Protein AF-A0A7C0TXK7-F1 (afdb_monomer_lite)

Secondary structure (DSSP, 8-state):
--SBPTTT-PBP------SSHHHHHHHHHHHHHHHHHHHHHTTTTTTTS-HHHHHHHHTS-----TT------HHHHHHHHHHHHSS--GGGTHHHHHHHHHHHHHS-GGGS----HHHHHHIIIIIIS---HHHHHHHHT--HHHHHHHHHHHHHHHHHHHH---TT-TT---HHHHHHHTT--

pLDDT: mean 88.24, std 14.27, range [35.56, 98.69]

Sequence (185 aa):
SPDRNPVSGEFTVLVIKPLNPKWEVLVKIASSEFRTKLLNSLHDVYRFLESDVALLLLKSSCDELPQLKISLSPIQLDRLKNYCLGPTTYEAVCDAVMILTKYYWASRCEERPKLSRKHELLLIMKVLQGRSWGEVAEELDVRKETLTSELRKITLRLLEYYYGVKTLDVGKLKIDYYLRNSQSA

Foldseek 3Di:
DLDADPVPRDDDDDDDDDPDPVVVVVVVVVLLVVLVCLQQPLQPSVLPPDLVVSVCSLVVDQAANVVQDQDDAPVLLLLLLCLLQHDDFCVSNLVVLSSLLSRLSRHGPVLHDDDDPLLNSLCSNCRRSVHDLVVSCVVSVHDSVVSRNSSSVVSVSSCCSPVVDDNPPRDDPPPVVNVVVVVPD

Radius of gyration: 18.21 Å; chains: 1; bounding box: 40×44×54 Å

Structure (mmCIF, N/CA/C/O backbone):
data_AF-A0A7C0TXK7-F1
#
_entry.id   AF-A0A7C0TXK7-F1
#
loop_
_atom_site.group_PDB
_atom_site.id
_atom_site.type_symbol
_atom_site.label_atom_id
_atom_site.label_alt_id
_atom_site.label_comp_id
_atom_site.label_asym_id
_atom_site.label_entity_id
_atom_site.label_seq_id
_atom_site.pdbx_PDB_ins_code
_atom_site.Cartn_x
_atom_site.Cartn_y
_atom_site.Cartn_z
_atom_site.occupancy
_atom_site.B_iso_or_equiv
_atom_site.auth_seq_id
_a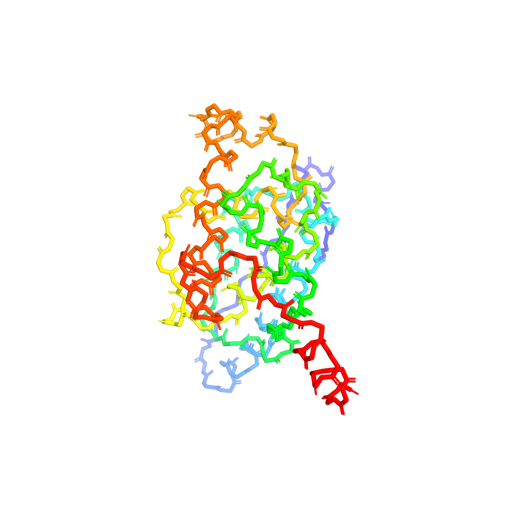tom_site.auth_comp_id
_atom_site.auth_asym_id
_atom_site.auth_atom_id
_atom_site.pdbx_PDB_model_num
ATOM 1 N N . SER A 1 1 ? 19.673 -5.134 -10.392 1.00 54.88 1 SER A N 1
ATOM 2 C CA . SER A 1 1 ? 20.140 -3.818 -9.932 1.00 54.88 1 SER A CA 1
ATOM 3 C C . SER A 1 1 ? 18.925 -2.935 -9.705 1.00 54.88 1 SER A C 1
ATOM 5 O O . SER A 1 1 ? 17.986 -3.097 -10.476 1.00 54.88 1 SER A O 1
ATOM 7 N N . PRO A 1 2 ? 18.870 -2.083 -8.666 1.00 73.31 2 PRO A N 1
ATOM 8 C CA . PRO A 1 2 ? 17.846 -1.039 -8.567 1.00 73.31 2 PRO A CA 1
ATOM 9 C C . PRO A 1 2 ? 18.022 0.074 -9.610 1.00 73.31 2 PRO A C 1
ATOM 11 O O . PRO A 1 2 ? 17.135 0.911 -9.757 1.00 73.31 2 PRO A O 1
ATOM 14 N N . ASP A 1 3 ? 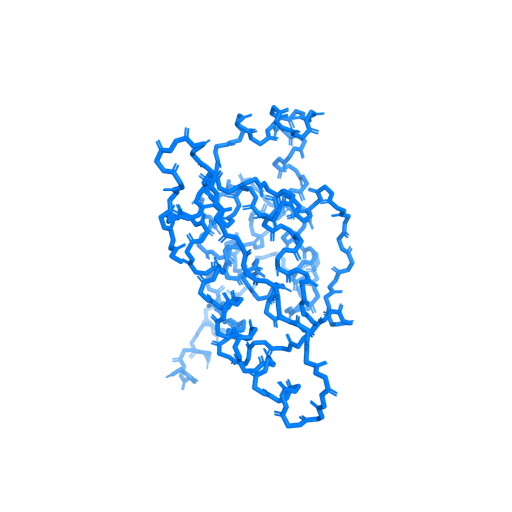19.161 0.093 -10.305 1.00 79.25 3 ASP A N 1
ATOM 15 C CA . ASP A 1 3 ? 19.463 1.100 -11.311 1.00 79.25 3 ASP A CA 1
ATOM 16 C C . ASP A 1 3 ? 18.509 1.003 -12.491 1.00 79.25 3 ASP A C 1
ATOM 18 O O . ASP A 1 3 ? 18.180 -0.081 -12.987 1.00 79.25 3 ASP A O 1
ATOM 22 N N . ARG A 1 4 ? 18.112 2.177 -12.962 1.00 80.81 4 ARG A N 1
ATOM 23 C CA . ARG A 1 4 ? 17.412 2.303 -14.228 1.00 80.81 4 ARG A CA 1
ATOM 24 C C . ARG A 1 4 ? 18.391 2.098 -15.362 1.00 80.81 4 ARG A C 1
ATOM 26 O O . ARG A 1 4 ? 19.548 2.511 -15.282 1.00 80.81 4 ARG A O 1
ATOM 33 N N . ASN A 1 5 ? 17.901 1.505 -16.438 1.00 81.44 5 ASN A N 1
ATOM 34 C CA . ASN A 1 5 ? 18.634 1.485 -17.687 1.00 81.44 5 ASN A CA 1
ATOM 35 C C . ASN A 1 5 ? 18.954 2.944 -18.095 1.00 81.44 5 ASN A C 1
ATOM 37 O O . ASN A 1 5 ? 18.027 3.748 -18.181 1.00 81.44 5 ASN A O 1
ATOM 41 N N . PRO A 1 6 ? 20.224 3.317 -18.338 1.00 78.88 6 PRO A N 1
ATOM 42 C CA . PRO A 1 6 ? 20.598 4.702 -18.642 1.00 78.88 6 PRO A CA 1
ATOM 43 C C . PRO A 1 6 ? 20.058 5.197 -19.992 1.00 78.88 6 PRO A C 1
ATOM 45 O O . PRO A 1 6 ? 20.037 6.400 -20.227 1.00 78.88 6 PRO A O 1
ATOM 48 N N . VAL A 1 7 ? 19.634 4.284 -20.872 1.00 80.62 7 VAL A N 1
ATOM 49 C CA . VAL A 1 7 ? 19.073 4.602 -22.190 1.00 80.62 7 VAL A CA 1
ATOM 50 C C . VAL A 1 7 ? 17.550 4.702 -22.125 1.00 80.62 7 VAL A C 1
ATOM 52 O O . VAL A 1 7 ? 16.998 5.709 -22.553 1.00 80.62 7 VAL A O 1
ATOM 55 N N . SER A 1 8 ? 16.865 3.681 -21.590 1.00 79.69 8 SER A N 1
ATOM 56 C CA . SER A 1 8 ? 15.391 3.664 -21.560 1.00 79.69 8 SER A CA 1
ATOM 57 C C . SER A 1 8 ? 14.780 4.301 -20.310 1.00 79.69 8 SER A C 1
ATOM 59 O O . SER A 1 8 ? 13.610 4.661 -20.315 1.00 79.69 8 SER A O 1
ATOM 61 N N . GLY A 1 9 ? 15.539 4.434 -19.220 1.00 79.69 9 GLY A N 1
ATOM 62 C CA . GLY A 1 9 ? 15.016 4.858 -17.919 1.00 79.69 9 GLY A CA 1
ATOM 63 C C . GLY A 1 9 ? 14.187 3.787 -17.197 1.00 79.69 9 GLY A C 1
ATOM 64 O O . GLY A 1 9 ? 13.653 4.059 -16.122 1.00 79.69 9 GLY A O 1
ATOM 65 N N . GLU A 1 10 ? 14.087 2.575 -17.748 1.00 84.88 10 GLU A N 1
ATOM 66 C CA . GLU A 1 10 ? 13.246 1.500 -17.215 1.00 84.88 10 GLU A CA 1
ATOM 67 C C . GLU A 1 10 ? 13.959 0.657 -16.154 1.00 84.88 10 GLU A C 1
ATOM 69 O O . GLU A 1 10 ? 15.190 0.549 -16.114 1.00 84.88 10 GLU A O 1
ATOM 74 N N . PHE A 1 11 ? 13.163 -0.005 -15.315 1.00 84.62 11 PHE A N 1
ATOM 75 C CA . PHE A 1 11 ? 13.653 -1.015 -14.385 1.00 84.62 11 PHE A CA 1
ATOM 76 C C . PHE A 1 11 ? 13.778 -2.372 -15.080 1.00 84.62 11 PHE A C 1
ATOM 78 O O . PHE A 1 11 ? 12.857 -2.836 -15.746 1.00 84.62 11 PHE A O 1
ATOM 85 N N . THR A 1 12 ? 14.902 -3.056 -14.867 1.00 85.94 12 THR A N 1
ATOM 86 C CA . THR A 1 12 ? 15.073 -4.441 -15.325 1.00 85.94 12 THR A CA 1
ATOM 87 C C . THR A 1 12 ? 14.537 -5.417 -14.280 1.00 85.94 12 THR A C 1
ATOM 89 O O . THR A 1 12 ? 14.943 -5.369 -13.117 1.00 85.94 12 THR A O 1
ATOM 92 N N . VAL A 1 13 ? 13.672 -6.343 -14.699 1.00 86.62 13 VAL A N 1
ATOM 93 C CA . VAL A 1 13 ? 13.112 -7.398 -13.841 1.00 86.62 13 VAL A CA 1
ATOM 94 C C . VAL A 1 13 ? 13.609 -8.766 -14.307 1.00 86.62 13 VAL A C 1
ATOM 96 O O . VAL A 1 13 ? 13.556 -9.083 -15.492 1.00 86.62 13 VAL A O 1
ATOM 99 N N . LEU A 1 14 ? 14.071 -9.591 -13.366 1.00 87.69 14 LEU A N 1
ATOM 100 C CA . LEU A 1 14 ? 14.408 -10.996 -13.606 1.00 87.69 14 LEU A CA 1
ATOM 101 C C . LEU A 1 14 ? 13.300 -11.884 -13.038 1.00 87.69 14 LEU A C 1
ATOM 103 O O . LEU A 1 14 ? 12.971 -11.783 -11.857 1.00 87.69 14 LEU A O 1
ATOM 107 N N . VAL A 1 15 ? 12.751 -12.768 -13.871 1.00 91.38 15 VAL A N 1
ATOM 108 C CA . VAL A 1 15 ? 11.707 -13.725 -13.482 1.00 91.38 15 VAL A CA 1
ATOM 109 C C . VAL A 1 15 ? 12.288 -15.131 -13.517 1.00 91.38 15 VAL A C 1
ATOM 111 O O . VAL A 1 15 ? 12.853 -15.551 -14.524 1.00 91.38 15 VAL A O 1
ATOM 114 N N . ILE A 1 16 ? 12.151 -15.863 -12.412 1.00 92.25 16 ILE A N 1
ATOM 115 C CA . ILE A 1 16 ? 12.716 -17.206 -12.258 1.00 92.25 16 ILE A CA 1
ATOM 116 C C . ILE A 1 16 ? 11.572 -18.209 -12.136 1.00 92.25 16 ILE A C 1
ATOM 118 O O . ILE A 1 16 ? 10.752 -18.115 -11.225 1.00 92.25 16 ILE A O 1
ATOM 122 N N . LYS A 1 17 ? 11.546 -19.198 -13.035 1.00 93.31 17 LYS A N 1
ATOM 123 C CA . LYS A 1 17 ? 10.641 -20.347 -12.956 1.00 93.31 17 LYS A CA 1
ATOM 124 C C . LYS A 1 17 ? 11.424 -21.568 -12.456 1.00 93.31 17 LYS A C 1
ATOM 126 O O . LYS A 1 17 ? 12.269 -22.070 -13.199 1.00 93.31 17 LYS A O 1
ATOM 131 N N . PRO A 1 18 ? 11.182 -22.053 -11.227 1.00 94.25 18 PRO A N 1
ATOM 132 C CA . PRO A 1 18 ? 11.832 -23.266 -10.749 1.00 94.25 18 PRO A CA 1
ATOM 133 C C . PRO A 1 18 ? 11.342 -24.480 -11.554 1.00 94.25 18 PRO A C 1
ATOM 135 O O . PRO A 1 18 ? 10.164 -24.575 -11.891 1.00 94.25 18 PRO A O 1
ATOM 138 N N . LEU A 1 19 ? 12.257 -25.399 -11.882 1.00 95.12 19 LEU A N 1
ATOM 139 C CA . LEU A 1 19 ? 11.957 -26.607 -12.671 1.00 95.12 19 LEU A CA 1
ATOM 140 C C . LEU A 1 19 ? 11.922 -27.890 -11.827 1.00 95.12 19 LEU A C 1
ATOM 142 O O . LEU A 1 19 ? 11.656 -28.964 -12.358 1.00 95.12 19 LEU A O 1
ATOM 146 N N . ASN A 1 20 ? 12.233 -27.802 -10.529 1.00 95.38 20 ASN A N 1
ATOM 147 C CA . ASN A 1 20 ? 12.145 -28.918 -9.590 1.00 95.38 20 ASN A CA 1
ATOM 148 C C . ASN A 1 20 ? 11.974 -28.422 -8.135 1.00 95.38 20 ASN A C 1
ATOM 150 O O . ASN A 1 20 ? 12.266 -27.251 -7.859 1.00 95.38 20 ASN A O 1
ATOM 154 N N . PRO A 1 21 ? 11.585 -29.306 -7.190 1.00 95.69 21 PRO A N 1
ATOM 155 C CA . PRO A 1 21 ? 11.270 -28.917 -5.811 1.00 95.69 21 PRO A CA 1
ATOM 156 C C . PRO A 1 21 ? 12.422 -28.246 -5.052 1.00 95.69 21 PRO A C 1
ATOM 158 O O . PRO A 1 21 ? 12.201 -27.353 -4.238 1.00 95.69 21 PRO A O 1
ATOM 161 N N . LYS A 1 22 ? 13.676 -28.624 -5.335 1.00 94.69 22 LYS A N 1
ATOM 162 C CA . LYS A 1 22 ? 14.850 -27.998 -4.705 1.00 94.69 22 LYS A CA 1
ATOM 163 C C . LYS A 1 22 ? 14.943 -26.514 -5.072 1.00 94.69 22 LYS A C 1
ATOM 165 O O . LYS A 1 22 ? 15.202 -25.680 -4.207 1.00 94.69 22 LYS A O 1
ATOM 170 N N . TRP A 1 23 ? 14.727 -26.180 -6.345 1.00 95.50 23 TRP A N 1
ATOM 171 C CA . TRP A 1 23 ? 14.733 -24.792 -6.807 1.00 95.50 23 TRP A CA 1
ATOM 172 C C . TRP A 1 23 ? 13.497 -24.017 -6.357 1.00 95.50 23 TRP A C 1
ATOM 174 O O . TRP A 1 23 ? 13.611 -22.819 -6.121 1.00 95.50 23 TRP A O 1
ATOM 184 N N . GLU A 1 24 ? 12.344 -24.669 -6.184 1.00 94.81 24 GLU A N 1
ATOM 185 C CA . GLU A 1 24 ? 11.141 -24.013 -5.649 1.00 94.81 24 GLU A CA 1
ATOM 186 C C . GLU A 1 24 ? 11.390 -23.412 -4.266 1.00 94.81 24 GLU A C 1
ATOM 188 O O . GLU A 1 24 ? 11.034 -22.259 -4.027 1.00 94.81 24 GLU A O 1
ATOM 193 N N . VAL A 1 25 ? 12.064 -24.150 -3.377 1.00 94.31 25 VAL A N 1
ATOM 194 C CA . VAL A 1 25 ? 12.423 -23.653 -2.040 1.00 94.31 25 VAL A CA 1
ATOM 195 C C . VAL A 1 25 ? 13.308 -22.406 -2.136 1.00 94.31 25 VAL A C 1
ATOM 197 O O . VAL A 1 25 ? 13.037 -21.405 -1.474 1.00 94.31 25 VAL A O 1
ATOM 200 N N . LEU A 1 26 ? 14.329 -22.426 -2.998 1.00 94.50 26 LEU A N 1
ATOM 201 C CA . LEU A 1 26 ? 15.230 -21.283 -3.182 1.00 94.50 26 LEU A CA 1
ATOM 202 C C . LEU A 1 26 ? 14.514 -20.067 -3.781 1.00 94.50 26 LEU A C 1
ATOM 204 O O . LEU A 1 26 ? 14.724 -18.944 -3.322 1.00 94.50 26 LEU A O 1
ATOM 208 N N . VAL A 1 27 ? 13.640 -20.281 -4.768 1.00 94.25 27 VAL A N 1
ATOM 209 C CA . VAL A 1 27 ? 12.840 -19.209 -5.377 1.00 94.25 27 VAL A CA 1
ATOM 210 C C . VAL A 1 27 ? 11.885 -18.591 -4.355 1.00 94.25 27 VAL A C 1
ATOM 212 O O . VAL A 1 27 ? 11.746 -17.370 -4.339 1.00 94.25 27 VAL A O 1
ATOM 215 N N . LYS A 1 28 ? 11.283 -19.382 -3.457 1.00 92.31 28 LYS A N 1
ATOM 216 C CA . LYS A 1 28 ? 10.428 -18.859 -2.376 1.00 92.31 28 LYS A CA 1
ATOM 217 C C . LYS A 1 28 ? 11.197 -17.971 -1.400 1.00 92.31 28 LYS A C 1
ATOM 219 O O . LYS A 1 28 ? 10.730 -16.878 -1.085 1.00 92.31 28 LYS A O 1
ATOM 224 N N . ILE A 1 29 ? 12.390 -18.392 -0.975 1.00 92.94 29 ILE A N 1
ATOM 225 C CA . ILE A 1 29 ? 13.255 -17.582 -0.100 1.00 92.94 29 ILE A CA 1
ATOM 226 C C . ILE A 1 29 ? 13.616 -16.261 -0.794 1.00 92.94 29 ILE A C 1
ATOM 228 O O . ILE A 1 29 ? 13.408 -15.188 -0.229 1.00 92.94 29 ILE A O 1
ATOM 232 N N . ALA A 1 30 ? 14.078 -16.326 -2.047 1.00 93.06 30 ALA A N 1
ATOM 233 C CA . ALA A 1 30 ? 14.424 -15.137 -2.823 1.00 93.06 30 ALA A CA 1
ATOM 234 C C . ALA A 1 30 ? 13.218 -14.208 -3.053 1.00 93.06 30 ALA A C 1
ATOM 236 O O . ALA A 1 30 ? 13.359 -12.988 -2.983 1.00 93.06 30 ALA A O 1
ATOM 237 N N . SER A 1 31 ? 12.028 -14.768 -3.295 1.00 92.62 31 SER A N 1
ATOM 238 C CA . SER A 1 31 ? 10.783 -14.012 -3.463 1.00 92.62 31 SER A CA 1
ATOM 239 C C . SER A 1 31 ? 10.377 -13.284 -2.179 1.00 92.62 31 SER A C 1
ATOM 241 O O . SER A 1 31 ? 9.999 -12.114 -2.245 1.00 92.62 31 SER A O 1
ATOM 243 N N . SER A 1 32 ? 10.508 -13.931 -1.015 1.00 93.44 32 SER A N 1
ATOM 244 C CA . SER A 1 32 ? 10.236 -13.313 0.290 1.00 93.44 32 SER A CA 1
ATOM 245 C C . SER A 1 32 ? 11.165 -12.123 0.557 1.00 93.44 32 SER A C 1
ATOM 247 O O . SER A 1 32 ? 10.694 -11.016 0.825 1.00 93.44 32 SER A O 1
ATOM 249 N N . GLU A 1 33 ? 12.476 -12.305 0.368 1.00 93.81 33 GLU A N 1
ATOM 250 C CA . GLU A 1 33 ? 13.463 -11.225 0.515 1.00 93.81 33 GLU A CA 1
ATOM 251 C C . GLU A 1 33 ? 13.218 -10.079 -0.475 1.00 93.81 33 GLU A C 1
ATOM 253 O O . GLU A 1 33 ? 13.240 -8.900 -0.108 1.00 93.81 33 GLU A O 1
ATOM 258 N N . PHE A 1 34 ? 12.912 -10.409 -1.733 1.00 93.75 34 PHE A N 1
ATOM 259 C CA . PHE A 1 34 ? 12.583 -9.417 -2.750 1.00 93.75 34 PHE A CA 1
ATOM 260 C C . PHE A 1 34 ? 11.332 -8.609 -2.389 1.00 93.75 34 PHE A C 1
ATOM 262 O O . PHE A 1 34 ? 11.375 -7.380 -2.450 1.00 93.75 34 PHE A O 1
ATOM 269 N N . ARG A 1 35 ? 10.233 -9.263 -1.989 1.00 95.06 35 ARG A N 1
ATOM 270 C CA . ARG A 1 35 ? 8.983 -8.582 -1.613 1.00 95.06 35 ARG A CA 1
ATOM 271 C C . ARG A 1 35 ? 9.180 -7.688 -0.394 1.00 95.06 35 ARG A C 1
ATOM 273 O O . ARG A 1 35 ? 8.717 -6.548 -0.408 1.00 95.06 35 ARG A O 1
ATOM 280 N N . THR A 1 36 ? 9.917 -8.150 0.615 1.00 95.25 36 THR A N 1
ATOM 281 C CA . THR A 1 36 ? 10.263 -7.341 1.792 1.00 95.25 36 THR A CA 1
ATOM 282 C C . THR A 1 36 ? 11.094 -6.120 1.413 1.00 95.25 36 THR A C 1
ATOM 284 O O . THR A 1 36 ? 10.792 -5.008 1.857 1.00 95.25 36 THR A O 1
ATOM 287 N N . LYS A 1 37 ? 12.103 -6.282 0.548 1.00 94.44 37 LYS A N 1
ATOM 288 C CA . LYS A 1 37 ? 12.885 -5.155 0.023 1.00 94.44 37 LYS A CA 1
ATOM 289 C C . LYS A 1 37 ? 12.007 -4.183 -0.763 1.00 94.44 37 LYS A C 1
ATOM 291 O O . LYS A 1 37 ? 12.067 -2.981 -0.526 1.00 94.44 37 LYS A O 1
ATOM 296 N N . LEU A 1 38 ? 11.170 -4.687 -1.669 1.00 95.38 38 LEU A N 1
ATOM 297 C CA . LEU A 1 38 ? 10.284 -3.870 -2.495 1.00 95.38 38 LEU A CA 1
ATOM 298 C C . LEU A 1 38 ? 9.334 -3.035 -1.626 1.00 95.38 38 LEU A C 1
ATOM 300 O O . LEU A 1 38 ? 9.298 -1.816 -1.772 1.00 95.38 38 LEU A O 1
ATOM 304 N N . LEU A 1 39 ? 8.643 -3.654 -0.663 1.00 95.88 39 LEU A N 1
ATOM 305 C CA . LEU A 1 39 ? 7.732 -2.960 0.257 1.00 95.88 39 LEU A CA 1
ATOM 306 C C . LEU A 1 39 ? 8.412 -1.847 1.056 1.00 95.88 39 LEU A C 1
ATOM 308 O O . LEU A 1 39 ? 7.793 -0.821 1.343 1.00 95.88 39 LEU A O 1
ATOM 312 N N . ASN A 1 40 ? 9.676 -2.039 1.424 1.00 95.25 40 ASN A N 1
ATOM 313 C CA . ASN A 1 40 ? 10.425 -1.058 2.196 1.00 95.25 40 ASN A CA 1
ATOM 314 C C . ASN A 1 40 ? 11.093 0.021 1.336 1.00 95.25 40 ASN A C 1
ATOM 316 O O . ASN A 1 40 ? 11.396 1.078 1.874 1.00 95.25 40 ASN A O 1
ATOM 320 N N . SER A 1 41 ? 11.263 -0.190 0.030 1.00 95.62 41 SER A N 1
ATOM 321 C CA . SER A 1 41 ? 11.972 0.738 -0.866 1.00 95.62 41 SER A CA 1
ATOM 322 C C . SER A 1 41 ? 11.087 1.394 -1.936 1.00 95.62 41 SER A C 1
ATOM 324 O O . SER A 1 41 ? 11.593 2.166 -2.749 1.00 95.62 41 SER A O 1
ATOM 326 N N . LEU A 1 42 ? 9.773 1.129 -1.949 1.00 96.31 42 LEU A N 1
ATOM 327 C CA . LEU A 1 42 ? 8.828 1.739 -2.899 1.00 96.31 42 LEU A CA 1
ATOM 328 C C . LEU A 1 42 ? 8.732 3.264 -2.794 1.00 96.31 42 LEU A C 1
ATOM 330 O O . LEU A 1 42 ? 8.439 3.904 -3.793 1.00 96.31 42 LEU A O 1
ATOM 334 N N . HIS A 1 43 ? 8.998 3.844 -1.627 1.00 95.69 43 HIS A N 1
ATOM 335 C CA . HIS A 1 43 ? 8.950 5.294 -1.419 1.00 95.69 43 HIS A CA 1
ATOM 336 C C . HIS A 1 43 ? 10.209 6.022 -1.911 1.00 95.69 43 HIS A C 1
ATOM 338 O O . HIS A 1 43 ? 10.178 7.237 -2.083 1.00 95.69 43 HIS A O 1
ATOM 344 N N . ASP A 1 44 ? 11.300 5.286 -2.116 1.00 93.50 44 ASP A N 1
ATOM 345 C CA . ASP A 1 44 ? 12.625 5.823 -2.409 1.00 93.50 44 ASP A CA 1
ATOM 346 C C . ASP A 1 44 ? 13.080 5.312 -3.784 1.00 93.50 44 ASP A C 1
ATOM 348 O O . ASP A 1 44 ? 12.587 5.763 -4.821 1.00 93.50 44 ASP A O 1
ATOM 352 N N . VAL A 1 45 ? 13.917 4.276 -3.801 1.00 91.75 45 VAL A N 1
ATOM 353 C CA . VAL A 1 45 ? 14.507 3.673 -5.002 1.00 91.75 45 VAL A CA 1
ATOM 354 C C . VAL A 1 45 ? 13.476 3.359 -6.098 1.00 91.75 45 VAL A C 1
ATOM 356 O O . VAL A 1 45 ? 13.725 3.607 -7.278 1.00 91.75 45 VAL A O 1
ATOM 359 N N . TYR A 1 46 ? 12.302 2.841 -5.721 1.00 93.25 46 TYR A N 1
ATOM 360 C CA . TYR A 1 46 ? 11.254 2.430 -6.665 1.00 93.25 46 TYR A CA 1
ATOM 361 C C . TYR A 1 46 ? 10.055 3.393 -6.705 1.00 93.25 46 TYR A C 1
ATOM 363 O O . TYR A 1 46 ? 8.972 3.020 -7.164 1.00 93.25 46 TYR A O 1
ATOM 371 N N . ARG A 1 47 ? 10.235 4.651 -6.272 1.00 92.25 47 ARG A N 1
ATOM 372 C CA . ARG A 1 47 ? 9.171 5.676 -6.249 1.00 92.25 47 ARG A CA 1
ATOM 373 C C . ARG A 1 47 ? 8.494 5.891 -7.598 1.00 92.25 47 ARG A C 1
ATOM 375 O O . ARG A 1 47 ? 7.292 6.134 -7.666 1.00 92.25 47 ARG A O 1
ATOM 382 N N . PHE A 1 48 ? 9.270 5.769 -8.667 1.00 90.12 48 PHE A N 1
ATOM 383 C CA . PHE A 1 48 ? 8.817 5.983 -10.041 1.00 90.12 48 PHE A CA 1
ATOM 384 C C . PHE A 1 48 ? 8.593 4.678 -10.810 1.00 90.12 48 PHE A C 1
ATOM 386 O O . PHE A 1 48 ? 8.429 4.711 -12.023 1.00 90.12 48 PHE A O 1
ATOM 393 N N . LEU A 1 49 ? 8.623 3.528 -10.132 1.00 93.19 49 LEU A N 1
ATOM 394 C CA . LEU A 1 49 ? 8.160 2.288 -10.739 1.00 93.19 49 LEU A CA 1
ATOM 395 C C . LEU A 1 49 ? 6.677 2.450 -11.099 1.00 93.19 49 LEU A C 1
ATOM 397 O O . LEU A 1 49 ? 5.899 2.975 -10.294 1.00 93.19 49 LEU A O 1
ATOM 401 N N . GLU A 1 50 ? 6.291 2.004 -12.291 1.00 93.56 50 GLU A N 1
ATOM 402 C CA . GLU A 1 50 ? 4.892 1.994 -12.714 1.00 93.56 50 GLU A CA 1
ATOM 403 C C . GLU A 1 50 ? 4.038 1.251 -11.685 1.00 93.56 50 GLU A C 1
ATOM 405 O O . GLU A 1 50 ? 4.382 0.153 -11.234 1.00 93.56 50 GLU A O 1
ATOM 410 N N . SER A 1 51 ? 2.923 1.853 -11.281 1.00 95.50 51 SER A N 1
ATOM 411 C CA . SER A 1 51 ? 2.144 1.346 -10.149 1.00 95.50 51 SER A CA 1
ATOM 412 C C . SER A 1 51 ? 1.489 -0.002 -10.452 1.00 95.50 51 SER A C 1
ATOM 414 O O . SER A 1 51 ? 1.345 -0.829 -9.551 1.00 95.50 51 SER A O 1
ATOM 416 N N . ASP A 1 52 ? 1.190 -0.274 -11.723 1.00 95.81 52 ASP A N 1
ATOM 417 C CA . ASP A 1 52 ? 0.718 -1.579 -12.187 1.00 95.81 52 ASP A CA 1
ATOM 418 C C . ASP A 1 52 ? 1.807 -2.658 -12.148 1.00 95.81 52 ASP A C 1
ATOM 420 O O . ASP A 1 52 ? 1.536 -3.799 -11.766 1.00 95.81 52 ASP A O 1
ATOM 424 N N . VAL A 1 53 ? 3.056 -2.298 -12.451 1.00 95.25 53 VAL A N 1
ATOM 425 C CA . VAL A 1 53 ? 4.201 -3.207 -12.307 1.00 95.25 53 VAL A CA 1
ATOM 426 C C . VAL A 1 53 ? 4.476 -3.475 -10.828 1.00 95.25 53 VAL A C 1
ATOM 428 O O . VAL A 1 53 ? 4.648 -4.628 -10.434 1.00 95.25 53 VAL A O 1
ATOM 431 N N . ALA A 1 54 ? 4.442 -2.444 -9.979 1.00 96.31 54 ALA A N 1
ATOM 432 C CA . ALA A 1 54 ? 4.554 -2.608 -8.530 1.00 96.31 54 ALA A CA 1
ATOM 433 C C . ALA A 1 54 ? 3.456 -3.538 -7.981 1.00 96.31 54 ALA A C 1
ATOM 435 O O . ALA A 1 54 ? 3.748 -4.435 -7.188 1.00 96.31 54 ALA A O 1
ATOM 436 N N . LEU A 1 55 ? 2.213 -3.381 -8.448 1.00 96.88 55 LEU A N 1
ATOM 437 C CA . LEU A 1 55 ? 1.089 -4.247 -8.092 1.00 96.88 55 LEU A CA 1
ATOM 438 C C . LEU A 1 55 ? 1.338 -5.703 -8.502 1.00 96.88 55 LEU A C 1
ATOM 440 O O . LEU A 1 55 ? 1.145 -6.609 -7.689 1.00 96.88 55 LEU A O 1
ATOM 444 N N . LEU A 1 56 ? 1.788 -5.934 -9.738 1.00 95.50 56 LEU A N 1
ATOM 445 C CA . LEU A 1 56 ? 2.107 -7.271 -10.241 1.00 95.50 56 LEU A CA 1
ATOM 446 C C . LEU A 1 56 ? 3.214 -7.935 -9.412 1.00 95.50 56 LEU A C 1
ATOM 448 O O . LEU A 1 56 ? 3.082 -9.091 -9.010 1.00 95.50 56 LEU A O 1
ATOM 452 N N . LEU A 1 57 ? 4.280 -7.194 -9.105 1.00 95.31 57 LEU A N 1
ATOM 453 C CA . LEU A 1 57 ? 5.407 -7.689 -8.315 1.00 95.31 57 LEU A CA 1
ATOM 454 C C . LEU A 1 57 ? 4.999 -8.021 -6.877 1.00 95.31 57 LEU A C 1
ATOM 456 O O . LEU A 1 57 ? 5.378 -9.075 -6.366 1.00 95.31 57 LEU A O 1
ATOM 460 N N . LEU A 1 58 ? 4.187 -7.181 -6.232 1.00 94.88 58 LEU A N 1
ATOM 461 C CA . LEU A 1 58 ? 3.673 -7.449 -4.884 1.00 94.88 58 LEU A CA 1
ATOM 462 C C . LEU A 1 58 ? 2.710 -8.646 -4.842 1.00 94.88 58 LEU A C 1
ATOM 464 O O . LEU A 1 58 ? 2.621 -9.320 -3.815 1.00 94.88 58 LEU A O 1
ATOM 468 N N . LYS A 1 59 ? 2.026 -8.940 -5.954 1.00 92.62 59 LYS A N 1
ATOM 469 C CA . LYS A 1 59 ? 1.152 -10.113 -6.125 1.00 92.62 59 LYS A CA 1
ATOM 470 C C . LYS A 1 59 ? 1.857 -11.362 -6.657 1.00 92.62 59 LYS A C 1
ATOM 472 O O . LYS A 1 59 ? 1.212 -12.399 -6.776 1.00 92.62 59 LYS A O 1
ATOM 477 N N . SER A 1 60 ? 3.154 -11.294 -6.955 1.00 90.06 60 SER A N 1
ATOM 478 C CA . SER A 1 60 ? 3.905 -12.413 -7.548 1.00 90.06 60 SER A CA 1
ATOM 479 C C . SER A 1 60 ? 4.018 -13.648 -6.644 1.00 90.06 60 SER A C 1
ATOM 481 O O . SER A 1 60 ? 4.290 -14.741 -7.134 1.00 90.06 60 SER A O 1
ATOM 483 N N . SER A 1 61 ? 3.796 -13.493 -5.336 1.00 89.44 61 SER A N 1
ATOM 484 C CA . SER A 1 61 ? 3.729 -14.584 -4.364 1.00 89.44 61 SER A CA 1
ATOM 485 C C . SER A 1 61 ? 2.626 -14.317 -3.337 1.00 89.44 61 SER A C 1
ATOM 487 O O . SER A 1 61 ? 2.353 -13.170 -2.970 1.00 89.44 61 SER A O 1
ATOM 489 N N . CYS A 1 62 ? 2.010 -15.403 -2.871 1.00 87.75 62 CYS A N 1
ATOM 490 C CA . CYS A 1 62 ? 0.997 -15.409 -1.819 1.00 87.75 62 CYS A CA 1
ATOM 491 C C . CYS A 1 62 ? 1.534 -15.874 -0.463 1.00 87.75 62 CYS A C 1
ATOM 493 O O . CYS A 1 62 ? 0.765 -15.943 0.491 1.00 87.75 62 CYS A O 1
ATOM 495 N N . ASP A 1 63 ? 2.834 -16.160 -0.362 1.00 91.75 63 ASP A N 1
ATOM 496 C CA . ASP A 1 63 ? 3.446 -16.551 0.903 1.00 91.75 63 ASP A CA 1
ATOM 497 C C . ASP A 1 63 ? 3.448 -15.371 1.887 1.00 91.75 63 ASP A C 1
ATOM 499 O O . ASP A 1 63 ? 3.531 -14.198 1.497 1.00 91.75 63 ASP A O 1
ATOM 503 N N . GLU A 1 64 ? 3.356 -15.685 3.174 1.00 92.44 64 GLU A N 1
ATOM 504 C CA . GLU A 1 64 ? 3.467 -14.695 4.240 1.00 92.44 64 GLU A CA 1
ATOM 505 C C . GLU A 1 64 ? 4.904 -14.163 4.347 1.00 92.44 64 GLU A C 1
ATOM 507 O O . GLU A 1 64 ? 5.868 -14.902 4.139 1.00 92.44 64 GLU A O 1
ATOM 512 N N . LEU A 1 65 ? 5.047 -12.888 4.715 1.00 92.12 65 LEU A N 1
ATOM 513 C CA . LEU A 1 65 ? 6.322 -12.283 5.101 1.00 92.12 65 LEU A CA 1
ATOM 514 C C . LEU A 1 65 ? 6.392 -12.193 6.638 1.00 92.12 65 LEU A C 1
ATOM 516 O O . LEU A 1 65 ? 5.983 -11.175 7.205 1.00 92.12 65 LEU A O 1
ATOM 520 N N . PRO A 1 66 ? 6.901 -13.226 7.340 1.00 82.81 66 PRO A N 1
ATOM 521 C CA . PRO A 1 66 ? 6.850 -13.310 8.807 1.00 82.81 66 PRO A CA 1
ATOM 522 C C . PRO A 1 66 ? 7.604 -12.180 9.529 1.00 82.81 66 PRO A C 1
ATOM 524 O O . PRO A 1 66 ? 7.350 -11.901 10.703 1.00 82.81 66 PRO A O 1
ATOM 527 N N . GLN A 1 67 ? 8.536 -11.519 8.840 1.00 84.81 67 GLN A N 1
ATOM 528 C CA . GLN A 1 67 ? 9.290 -10.375 9.346 1.00 84.81 67 GLN A CA 1
ATOM 529 C C . GLN A 1 67 ? 8.460 -9.081 9.424 1.00 84.81 67 GLN A C 1
ATOM 531 O O . GLN A 1 67 ? 8.838 -8.160 10.145 1.00 84.81 67 GLN A O 1
ATOM 536 N N . LEU A 1 68 ? 7.331 -8.993 8.712 1.00 85.38 68 LEU A N 1
ATOM 537 C CA . LEU A 1 68 ? 6.454 -7.820 8.697 1.00 85.38 68 LEU A CA 1
ATOM 538 C C . LEU A 1 68 ? 5.188 -8.094 9.514 1.00 85.38 68 LEU A C 1
ATOM 540 O O . LEU A 1 68 ? 4.161 -8.511 8.987 1.00 85.38 68 LEU A O 1
ATOM 544 N N . LYS A 1 69 ? 5.262 -7.829 10.820 1.00 85.50 69 LYS A N 1
ATOM 545 C CA . LYS A 1 69 ? 4.129 -7.979 11.743 1.00 85.50 69 LYS A CA 1
ATOM 546 C C . LYS A 1 69 ? 3.288 -6.709 11.820 1.00 85.50 69 LYS A C 1
ATOM 548 O O . LYS A 1 69 ? 3.811 -5.598 11.741 1.00 85.50 69 LYS A O 1
ATOM 553 N N . ILE A 1 70 ? 1.989 -6.880 12.051 1.00 88.06 70 ILE A N 1
ATOM 554 C CA . ILE A 1 70 ? 1.100 -5.769 12.380 1.00 88.06 70 ILE A CA 1
ATOM 555 C C . ILE A 1 70 ? 1.305 -5.374 13.845 1.00 88.06 70 ILE A C 1
ATOM 557 O O . ILE A 1 70 ? 1.059 -6.156 14.760 1.00 88.06 70 ILE A O 1
ATOM 561 N N . SER A 1 71 ? 1.812 -4.167 14.075 1.00 86.56 71 SER A N 1
ATOM 562 C CA . SER A 1 71 ? 1.998 -3.632 15.423 1.00 86.56 71 SER A CA 1
ATOM 563 C C . SER A 1 71 ? 1.702 -2.141 15.414 1.00 86.56 71 SER A C 1
ATOM 565 O O . SER A 1 71 ? 2.525 -1.328 14.999 1.00 86.56 71 SER A O 1
ATOM 567 N N . LEU A 1 72 ? 0.481 -1.797 15.816 1.00 87.94 72 LEU A N 1
ATOM 568 C CA . LEU A 1 72 ? 0.050 -0.429 16.051 1.00 87.94 72 LEU A CA 1
ATOM 569 C C . LEU A 1 72 ? -0.032 -0.192 17.553 1.00 87.94 72 LEU A C 1
ATOM 571 O O . LEU A 1 72 ? -0.661 -0.964 18.279 1.00 87.94 72 LEU A O 1
ATOM 575 N N . SER A 1 73 ? 0.553 0.911 18.011 1.00 88.75 73 SER A N 1
ATOM 576 C CA . SER A 1 73 ? 0.373 1.351 19.389 1.00 88.75 73 SER A CA 1
ATOM 577 C C . SER A 1 73 ? -1.087 1.753 19.645 1.00 88.75 73 SER A C 1
ATOM 579 O O . SER A 1 73 ? -1.801 2.156 18.718 1.00 88.75 73 SER A O 1
ATOM 581 N N . PRO A 1 74 ? -1.545 1.734 20.907 1.00 85.38 74 PRO A N 1
ATOM 582 C CA . PRO A 1 74 ? -2.859 2.260 21.270 1.00 85.38 74 PRO A CA 1
ATOM 583 C C . PRO A 1 74 ? -3.122 3.686 20.748 1.00 85.38 74 PRO A C 1
ATOM 585 O O . PRO A 1 74 ? -4.225 3.982 20.295 1.00 85.38 74 PRO A O 1
ATOM 588 N N . ILE A 1 75 ? -2.095 4.547 20.732 1.00 88.19 75 ILE A N 1
ATOM 589 C CA . ILE A 1 75 ? -2.184 5.926 20.220 1.00 88.19 75 ILE A CA 1
ATOM 590 C C . ILE A 1 75 ? -2.346 5.927 18.694 1.00 88.19 75 ILE A C 1
ATOM 592 O O . ILE A 1 75 ? -3.150 6.680 18.148 1.00 88.19 75 ILE A O 1
ATOM 596 N N . GLN A 1 76 ? -1.604 5.074 17.981 1.00 92.75 76 GLN A N 1
ATOM 597 C CA . GLN A 1 76 ? -1.758 4.923 16.533 1.00 92.75 76 GLN A CA 1
ATOM 598 C C . GLN A 1 76 ? -3.163 4.438 16.166 1.00 92.75 76 GLN A C 1
ATOM 600 O O . GLN A 1 76 ? -3.764 4.988 15.244 1.00 92.75 76 GLN A O 1
ATOM 605 N N . LEU A 1 77 ? -3.701 3.471 16.914 1.00 90.81 77 LEU A N 1
ATOM 606 C CA . LEU A 1 77 ? -5.071 2.989 16.741 1.00 90.81 77 LEU A CA 1
ATOM 607 C C . LEU A 1 77 ? -6.098 4.106 16.956 1.00 90.81 77 LEU A C 1
ATOM 609 O O . LEU A 1 77 ? -6.999 4.256 16.135 1.00 90.81 77 LEU A O 1
ATOM 613 N N . ASP A 1 78 ? -5.957 4.913 18.009 1.00 87.56 78 ASP A N 1
ATOM 614 C CA . ASP A 1 78 ? -6.875 6.027 18.276 1.00 87.56 78 ASP A CA 1
ATOM 615 C C . ASP A 1 78 ? -6.855 7.083 17.160 1.00 87.56 78 ASP A C 1
ATOM 617 O O . ASP A 1 78 ? -7.900 7.455 16.619 1.00 87.56 78 ASP A O 1
ATOM 621 N N . ARG A 1 79 ? -5.660 7.501 16.719 1.00 92.75 79 ARG A N 1
ATOM 622 C CA . ARG A 1 79 ? -5.520 8.449 15.601 1.00 92.75 79 ARG A CA 1
ATOM 623 C C . ARG A 1 79 ? -6.136 7.903 14.315 1.00 92.75 79 ARG A C 1
ATOM 625 O O . ARG A 1 79 ? -6.819 8.639 13.607 1.00 92.75 79 ARG A O 1
ATOM 632 N N . LEU A 1 80 ? -5.937 6.617 14.023 1.00 94.19 80 LEU A N 1
ATOM 633 C CA . LEU A 1 80 ? -6.531 5.973 12.854 1.00 94.19 80 LEU A CA 1
ATOM 634 C C . LEU A 1 80 ? -8.062 5.898 12.940 1.00 94.19 80 LEU A C 1
ATOM 636 O O . LEU A 1 80 ? -8.726 6.132 11.930 1.00 94.19 80 LEU A O 1
ATOM 640 N N . LYS A 1 81 ? -8.639 5.648 14.124 1.00 90.12 81 LYS A N 1
ATOM 641 C CA . LYS A 1 81 ? -10.096 5.731 14.338 1.00 90.12 81 LYS A CA 1
ATOM 642 C C . LYS A 1 81 ? -10.614 7.140 14.046 1.00 90.12 81 LYS A C 1
ATOM 644 O O . LYS A 1 81 ? -11.567 7.290 13.283 1.00 90.12 81 LYS A O 1
ATOM 649 N N . ASN A 1 82 ? -9.947 8.165 14.578 1.00 90.75 82 ASN A N 1
ATOM 650 C CA . ASN A 1 82 ? -10.297 9.568 14.335 1.00 90.75 82 ASN A CA 1
ATOM 651 C C . ASN A 1 82 ? -10.121 9.974 12.861 1.00 90.75 82 ASN A C 1
ATOM 653 O O . ASN A 1 82 ? -10.907 10.764 12.347 1.00 90.75 82 ASN A O 1
ATOM 657 N N . TYR A 1 83 ? -9.156 9.400 12.141 1.00 94.62 83 TYR A N 1
ATOM 658 C CA . TYR A 1 83 ? -9.032 9.559 10.687 1.00 94.62 83 TYR A CA 1
ATOM 659 C C . TYR A 1 83 ? -10.169 8.894 9.914 1.00 94.62 83 TYR A C 1
ATOM 661 O O . TYR A 1 83 ? -10.697 9.471 8.965 1.00 94.62 83 TYR A O 1
ATOM 669 N N . CYS A 1 84 ? -10.584 7.694 10.306 1.00 93.06 84 CYS A N 1
ATOM 670 C CA . CYS A 1 84 ? -11.647 6.991 9.597 1.00 93.06 84 CYS A CA 1
ATOM 671 C C . CYS A 1 84 ? -13.026 7.627 9.833 1.00 93.06 84 CYS A C 1
ATOM 673 O O . CYS A 1 84 ? -13.837 7.667 8.911 1.00 93.06 84 CYS A O 1
ATOM 675 N N . LEU A 1 85 ? -13.285 8.121 11.049 1.00 86.50 85 LEU A N 1
ATOM 676 C CA . LEU A 1 85 ? -14.630 8.491 11.519 1.00 86.50 85 LEU A CA 1
ATOM 677 C C . LEU A 1 85 ? -14.779 9.977 11.880 1.00 86.50 85 LEU A C 1
ATOM 679 O O . LEU A 1 85 ? -15.888 10.438 12.136 1.00 86.50 85 LEU A O 1
ATOM 683 N N . GLY A 1 86 ? -13.682 10.730 11.901 1.00 82.06 86 GLY A N 1
ATOM 684 C CA . GLY A 1 86 ? -13.635 12.134 12.303 1.00 82.06 86 GLY A CA 1
ATOM 685 C C . GLY A 1 86 ? -12.915 13.033 11.288 1.00 82.06 86 GLY A C 1
ATOM 686 O O . GLY A 1 86 ? -12.658 12.633 10.152 1.00 82.06 86 GLY A O 1
ATOM 687 N N . PRO A 1 87 ? -12.582 14.279 11.661 1.00 85.75 87 PRO A N 1
ATOM 688 C CA . PRO A 1 87 ? -12.060 15.281 10.728 1.00 85.75 87 PRO A CA 1
ATOM 689 C C . PRO A 1 87 ? -10.554 15.151 10.434 1.00 85.75 87 PRO A C 1
ATOM 691 O O . PRO A 1 87 ? -10.039 15.885 9.594 1.00 85.75 87 PRO A O 1
ATOM 694 N N . THR A 1 88 ? -9.834 14.236 11.092 1.00 91.00 88 THR A N 1
ATOM 695 C CA . THR A 1 88 ? -8.373 14.085 10.963 1.00 91.00 88 THR A CA 1
ATOM 696 C C . THR A 1 88 ? -7.953 13.825 9.513 1.00 91.00 88 THR A C 1
ATOM 698 O O . THR A 1 88 ? -8.641 13.108 8.787 1.00 91.00 88 THR A O 1
ATOM 701 N N . THR A 1 89 ? -6.833 14.403 9.071 1.00 94.50 89 THR A N 1
ATOM 702 C CA . THR A 1 89 ? -6.311 14.236 7.704 1.00 94.50 89 THR A CA 1
ATOM 703 C C . THR A 1 89 ? -5.352 13.050 7.595 1.00 94.50 89 THR A C 1
ATOM 705 O O . THR A 1 89 ? -4.919 12.486 8.599 1.00 94.50 89 THR A O 1
ATOM 708 N N . TYR A 1 90 ? -5.016 12.657 6.363 1.00 96.69 90 TYR A N 1
ATOM 709 C CA . TYR A 1 90 ? -4.103 11.538 6.107 1.00 96.69 90 TYR A CA 1
ATOM 710 C C . TYR A 1 90 ? -2.696 11.806 6.649 1.00 96.69 90 TYR A C 1
ATOM 712 O O . TYR A 1 90 ? -2.049 10.908 7.173 1.00 96.69 90 TYR A O 1
ATOM 720 N N . GLU A 1 91 ? -2.231 13.048 6.558 1.00 96.12 91 GLU A N 1
ATOM 721 C CA . GLU A 1 91 ? -0.887 13.471 6.955 1.00 96.12 91 GLU A CA 1
ATOM 722 C C . GLU A 1 91 ? -0.634 13.238 8.450 1.00 96.12 91 GLU A C 1
ATOM 724 O O . GLU A 1 91 ? 0.486 12.932 8.842 1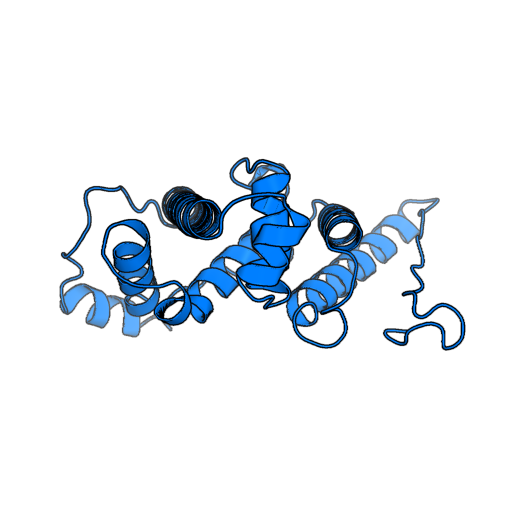.00 96.12 91 GLU A O 1
ATOM 729 N N . ALA A 1 92 ? -1.681 13.307 9.278 1.00 96.31 92 ALA A N 1
ATOM 730 C CA . ALA A 1 92 ? -1.595 13.048 10.713 1.00 96.31 92 ALA A CA 1
ATOM 731 C C . ALA A 1 92 ? -1.506 11.551 11.076 1.00 96.31 92 ALA A C 1
ATOM 733 O O . ALA A 1 92 ? -1.251 11.220 12.236 1.00 96.31 92 ALA A O 1
ATOM 734 N N . VAL A 1 93 ? -1.758 10.651 10.117 1.00 97.19 93 VAL A N 1
ATOM 735 C CA . VAL A 1 93 ? -1.831 9.196 10.340 1.00 97.19 93 VAL A CA 1
ATOM 736 C C . VAL A 1 93 ? -1.0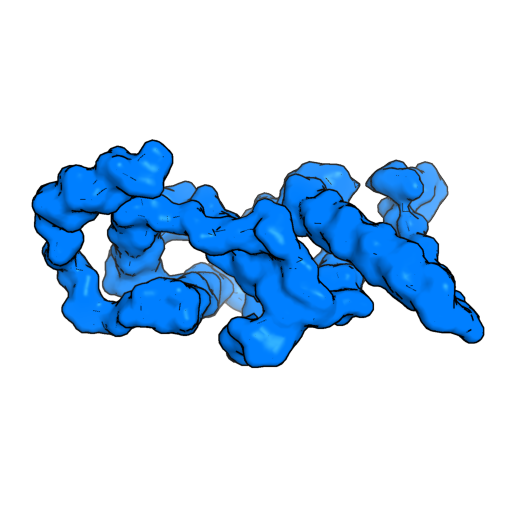53 8.369 9.319 1.00 97.19 93 VAL A C 1
ATOM 738 O O . VAL A 1 93 ? -1.163 7.142 9.311 1.00 97.19 93 VAL A O 1
ATOM 741 N N . CYS A 1 94 ? -0.295 9.008 8.427 1.00 97.12 94 CYS A N 1
ATOM 742 C CA . CYS A 1 94 ? 0.357 8.336 7.305 1.00 97.12 94 CYS A CA 1
ATOM 743 C C . CYS A 1 94 ? 1.350 7.259 7.771 1.00 97.12 94 CYS A C 1
ATOM 745 O O . CYS A 1 94 ? 1.452 6.212 7.135 1.00 97.12 94 CYS A O 1
ATOM 747 N N . ASP A 1 95 ? 1.998 7.463 8.922 1.00 96.50 95 ASP A N 1
ATOM 748 C CA . ASP A 1 95 ? 2.862 6.489 9.592 1.00 96.50 95 ASP A CA 1
ATOM 749 C C . ASP A 1 95 ? 2.105 5.199 9.944 1.00 96.50 95 ASP A C 1
ATOM 751 O O . ASP A 1 95 ? 2.573 4.091 9.681 1.00 96.50 95 ASP A O 1
ATOM 755 N N . ALA A 1 96 ? 0.895 5.333 10.483 1.00 96.94 96 ALA A N 1
ATOM 756 C CA . ALA A 1 96 ? 0.075 4.211 10.915 1.00 96.94 96 ALA A CA 1
ATOM 757 C C . ALA A 1 96 ? -0.643 3.528 9.732 1.00 96.94 96 ALA A C 1
ATOM 759 O O . ALA A 1 96 ? -0.733 2.300 9.683 1.00 96.94 96 ALA A O 1
ATOM 760 N N . VAL A 1 97 ? -1.083 4.298 8.726 1.00 97.81 97 VAL A N 1
ATOM 761 C CA . VAL A 1 97 ? -1.629 3.750 7.469 1.00 97.81 97 VAL A CA 1
ATOM 762 C C . VAL A 1 97 ? -0.555 2.972 6.700 1.00 97.81 97 VAL A C 1
ATOM 764 O O . VAL A 1 97 ? -0.855 1.925 6.120 1.00 97.81 97 VAL A O 1
ATOM 767 N N . MET A 1 98 ? 0.702 3.426 6.732 1.00 97.62 98 MET A N 1
ATOM 768 C CA . MET A 1 98 ? 1.842 2.707 6.155 1.00 97.62 98 MET A CA 1
ATOM 769 C C . MET A 1 98 ? 2.026 1.328 6.795 1.00 97.62 98 MET A C 1
ATOM 771 O O . MET A 1 98 ? 2.198 0.350 6.069 1.00 97.62 98 MET A O 1
ATOM 775 N N . ILE A 1 99 ? 1.940 1.219 8.126 1.00 96.50 99 ILE A N 1
ATOM 776 C CA . ILE A 1 99 ? 2.040 -0.070 8.836 1.00 96.50 99 ILE A CA 1
ATOM 777 C C . ILE A 1 99 ? 0.931 -1.026 8.379 1.00 96.50 99 ILE A C 1
ATOM 779 O O . ILE A 1 99 ? 1.223 -2.155 7.982 1.00 96.50 99 ILE A O 1
ATOM 783 N N . LEU A 1 100 ? -0.326 -0.563 8.352 1.00 96.62 100 LEU A N 1
ATOM 784 C CA . LEU A 1 100 ? -1.462 -1.363 7.871 1.00 96.62 100 LEU A CA 1
ATOM 785 C C . LEU A 1 100 ? -1.279 -1.817 6.419 1.00 96.62 100 LEU A C 1
ATOM 787 O O . LEU A 1 100 ? -1.569 -2.963 6.076 1.00 96.62 100 LEU A O 1
ATOM 791 N N . THR A 1 101 ? -0.784 -0.921 5.567 1.00 97.62 101 THR A N 1
ATOM 792 C CA . THR A 1 101 ? -0.587 -1.194 4.141 1.00 97.62 101 THR A CA 1
ATOM 793 C C . THR A 1 101 ? 0.527 -2.209 3.916 1.00 97.62 101 THR A C 1
ATOM 795 O O . THR A 1 101 ? 0.354 -3.146 3.140 1.00 97.62 101 THR A O 1
ATOM 798 N N . LYS A 1 102 ? 1.663 -2.068 4.611 1.00 96.88 102 LYS A N 1
ATOM 799 C CA . LYS A 1 102 ? 2.749 -3.054 4.550 1.00 96.88 102 LYS A CA 1
ATOM 800 C C . LYS A 1 102 ? 2.277 -4.417 5.036 1.00 96.88 102 LYS A C 1
ATOM 802 O O . LYS A 1 102 ? 2.583 -5.411 4.387 1.00 96.88 102 LYS A O 1
ATOM 807 N N . TYR A 1 103 ? 1.494 -4.455 6.114 1.00 96.25 103 TYR A N 1
ATOM 808 C CA . TYR A 1 103 ? 0.939 -5.707 6.609 1.00 96.25 103 TYR A CA 1
ATOM 809 C C . TYR A 1 103 ? -0.015 -6.360 5.602 1.00 96.25 103 TYR A C 1
ATOM 811 O O . TYR A 1 103 ? 0.140 -7.539 5.320 1.00 96.25 103 TYR A O 1
ATOM 819 N N . TYR A 1 104 ? -0.906 -5.594 4.958 1.00 96.94 104 TYR A N 1
ATOM 820 C CA . TYR A 1 104 ? -1.769 -6.113 3.885 1.00 96.94 104 TYR A CA 1
ATOM 821 C C . TYR A 1 104 ? -0.982 -6.859 2.796 1.00 96.94 104 TYR A C 1
ATOM 823 O O . TYR A 1 104 ? -1.380 -7.942 2.374 1.00 96.94 104 TYR A O 1
ATOM 831 N N . TRP A 1 105 ? 0.156 -6.314 2.361 1.00 96.56 105 TRP A N 1
ATOM 832 C CA . TRP A 1 105 ? 1.005 -6.957 1.353 1.00 96.56 105 TRP A CA 1
ATOM 833 C C . TRP A 1 105 ? 1.917 -8.061 1.904 1.00 96.56 105 TRP A C 1
ATOM 835 O O . TRP A 1 105 ? 2.417 -8.874 1.121 1.00 96.56 105 TRP A O 1
ATOM 845 N N . ALA A 1 106 ? 2.138 -8.095 3.218 1.00 95.06 106 ALA A N 1
ATOM 846 C CA . ALA A 1 106 ? 2.886 -9.136 3.915 1.00 95.06 106 ALA A CA 1
ATOM 847 C C . ALA A 1 106 ? 2.038 -10.380 4.207 1.00 95.06 106 ALA A C 1
ATOM 849 O O . ALA A 1 106 ? 2.574 -11.484 4.179 1.00 95.06 106 ALA A O 1
ATOM 850 N N . SER A 1 107 ? 0.733 -10.219 4.445 1.00 93.81 107 SER A N 1
ATOM 851 C CA . SER A 1 107 ? -0.198 -11.318 4.713 1.00 93.81 107 SER A CA 1
ATOM 852 C C . SER A 1 107 ? -0.371 -12.245 3.512 1.00 93.81 107 SER A C 1
ATOM 854 O O . SER A 1 107 ? -0.184 -11.839 2.353 1.00 93.81 107 SER A O 1
ATOM 856 N N . ARG A 1 108 ? -0.801 -13.482 3.782 1.00 93.31 108 ARG A N 1
ATOM 857 C CA . ARG A 1 108 ? -1.176 -14.439 2.734 1.00 93.31 108 ARG A CA 1
ATOM 858 C C . ARG A 1 108 ? -2.342 -13.918 1.912 1.00 93.31 108 ARG A C 1
ATOM 860 O O . ARG A 1 108 ? -3.182 -13.182 2.422 1.00 93.31 108 ARG A O 1
ATOM 867 N N . CYS A 1 109 ? -2.414 -14.293 0.638 1.00 91.19 109 CYS A N 1
ATOM 868 C CA . CYS A 1 109 ? -3.469 -13.805 -0.255 1.00 91.19 109 CYS A CA 1
ATOM 869 C C . CYS A 1 109 ? -4.883 -14.113 0.264 1.00 91.19 109 CYS A C 1
ATOM 871 O O . CYS A 1 109 ? -5.769 -13.271 0.128 1.00 91.19 109 CYS A O 1
ATOM 873 N N . GLU A 1 110 ? -5.090 -15.282 0.873 1.00 90.12 110 GLU A N 1
ATOM 874 C CA . GLU A 1 110 ? -6.390 -15.717 1.398 1.00 90.12 110 GLU A CA 1
ATOM 875 C C . GLU A 1 110 ? -6.793 -14.967 2.675 1.00 90.12 110 GLU A C 1
ATOM 877 O O . GLU A 1 110 ? -7.978 -14.858 2.984 1.00 90.12 110 GLU A O 1
ATOM 882 N N . GLU A 1 111 ? -5.814 -14.423 3.397 1.00 90.44 111 GLU A N 1
ATOM 883 C CA . GLU A 1 111 ? -6.005 -13.695 4.652 1.00 90.44 111 GLU A CA 1
ATOM 884 C C . GLU A 1 111 ? -6.206 -12.193 4.430 1.00 90.44 111 GLU A C 1
ATOM 886 O O . GLU A 1 111 ? -6.457 -11.462 5.385 1.00 90.44 111 GLU A O 1
ATOM 891 N N . ARG A 1 112 ? -6.106 -11.705 3.190 1.00 93.31 112 ARG A N 1
ATOM 892 C CA . ARG A 1 112 ? -6.279 -10.283 2.882 1.00 93.31 112 ARG A CA 1
ATOM 893 C C . ARG A 1 112 ? -7.763 -9.917 2.792 1.00 93.31 112 ARG A C 1
ATOM 895 O O . ARG A 1 112 ? -8.526 -10.582 2.084 1.00 93.31 112 ARG A O 1
ATOM 902 N N . PRO A 1 113 ? -8.199 -8.795 3.394 1.00 93.94 113 PRO A N 1
ATOM 903 C CA . PRO A 1 113 ? -9.519 -8.252 3.106 1.00 93.94 113 PRO A CA 1
ATOM 904 C C . PRO A 1 113 ? -9.617 -7.881 1.618 1.00 93.94 113 PRO A C 1
ATOM 906 O O . PRO A 1 113 ? -8.737 -7.225 1.071 1.00 93.94 113 PRO A O 1
ATOM 909 N N . LYS A 1 114 ? -10.702 -8.276 0.941 1.00 93.50 114 LYS A N 1
ATOM 910 C CA . LYS A 1 114 ? -10.854 -8.077 -0.514 1.00 93.50 114 LYS A CA 1
ATOM 911 C C . LYS A 1 114 ? -10.876 -6.598 -0.914 1.00 93.50 114 LYS A C 1
ATOM 913 O O . LYS A 1 114 ? -11.895 -5.940 -0.722 1.00 93.50 114 LYS A O 1
ATOM 918 N N . LEU A 1 115 ? -9.829 -6.091 -1.551 1.00 96.69 115 LEU A N 1
ATOM 919 C CA . LEU A 1 115 ? -9.806 -4.743 -2.125 1.00 96.69 115 LEU A CA 1
ATOM 920 C C . LEU A 1 115 ? -10.012 -4.778 -3.643 1.00 96.69 115 LEU A C 1
ATOM 922 O O . LEU A 1 115 ? -9.685 -5.759 -4.308 1.00 96.69 115 LEU A O 1
ATOM 926 N N . SER A 1 116 ? -10.581 -3.705 -4.199 1.00 96.94 116 SER A N 1
ATOM 927 C CA . SER A 1 116 ? -10.621 -3.540 -5.656 1.00 96.94 116 SER A CA 1
ATOM 928 C C . SER A 1 116 ? -9.219 -3.228 -6.192 1.00 96.94 116 SER A C 1
ATOM 930 O O . SER A 1 116 ? -8.386 -2.682 -5.469 1.00 96.94 116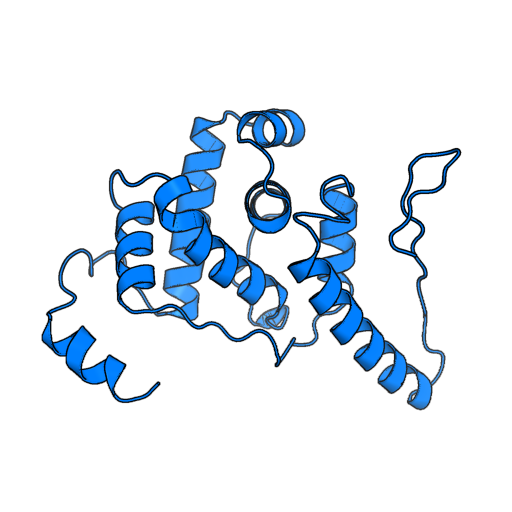 SER A O 1
ATOM 932 N N . ARG A 1 117 ? -8.968 -3.477 -7.485 1.00 97.00 117 ARG A N 1
ATOM 933 C CA . ARG A 1 117 ? -7.694 -3.094 -8.126 1.00 97.00 117 ARG A CA 1
ATOM 934 C C . ARG A 1 117 ? -7.376 -1.607 -7.926 1.00 97.00 117 ARG A C 1
ATOM 936 O O . ARG A 1 117 ? -6.240 -1.264 -7.624 1.00 97.00 117 ARG A O 1
ATOM 943 N N . LYS A 1 118 ? -8.380 -0.726 -8.042 1.00 97.31 118 LYS A N 1
ATOM 944 C CA . LYS A 1 118 ? -8.210 0.721 -7.812 1.00 97.31 118 LYS A CA 1
ATOM 945 C C . LYS A 1 118 ? -7.803 1.032 -6.368 1.00 97.31 118 LYS A C 1
ATOM 947 O O . LYS A 1 118 ? -6.960 1.893 -6.151 1.00 97.31 118 LYS A O 1
ATOM 952 N N . HIS A 1 119 ? -8.360 0.322 -5.386 1.00 98.31 119 HIS A N 1
ATOM 953 C CA . HIS A 1 119 ? -7.978 0.472 -3.977 1.00 98.31 119 HIS A CA 1
ATOM 954 C C . HIS A 1 119 ? -6.550 -0.001 -3.708 1.00 98.31 119 HIS A C 1
ATOM 956 O O . HIS A 1 119 ? -5.820 0.658 -2.974 1.00 98.31 119 HIS A O 1
ATOM 962 N N . GLU A 1 120 ? -6.127 -1.107 -4.318 1.00 98.38 120 GLU A N 1
ATOM 963 C CA . GLU A 1 120 ? -4.747 -1.588 -4.198 1.00 98.38 120 GLU A CA 1
ATOM 964 C C . GLU A 1 120 ? -3.748 -0.623 -4.842 1.00 98.38 120 GLU A C 1
ATOM 966 O O . GLU A 1 120 ? -2.715 -0.328 -4.242 1.00 98.38 120 GLU A O 1
ATOM 971 N N . LEU A 1 121 ? -4.073 -0.075 -6.017 1.00 98.56 121 LEU A N 1
ATOM 972 C CA . LEU A 1 121 ? -3.263 0.966 -6.651 1.00 98.56 121 LEU A CA 1
ATOM 973 C C . LEU A 1 121 ? -3.200 2.229 -5.796 1.00 98.56 121 LEU A C 1
ATOM 975 O O . LEU A 1 121 ? -2.119 2.777 -5.614 1.00 98.56 121 LEU A O 1
ATOM 979 N N . LEU A 1 122 ? -4.316 2.648 -5.194 1.00 98.69 122 LEU A N 1
ATOM 980 C CA . LEU A 1 122 ? -4.331 3.771 -4.259 1.00 98.69 122 LEU A CA 1
ATOM 981 C C . LEU A 1 122 ? -3.381 3.533 -3.072 1.00 98.69 122 LEU A C 1
ATOM 983 O O . LEU A 1 122 ? -2.609 4.426 -2.729 1.00 98.69 122 LEU A O 1
ATOM 987 N N . LEU A 1 123 ? -3.375 2.332 -2.479 1.00 98.62 123 LEU A N 1
ATOM 988 C CA . LEU A 1 123 ? -2.426 1.976 -1.418 1.00 98.62 123 LEU A CA 1
ATOM 989 C C . LEU A 1 123 ? -0.969 2.026 -1.902 1.00 98.62 123 LEU A C 1
ATOM 991 O O . LEU A 1 123 ? -0.111 2.579 -1.216 1.00 98.62 123 LEU A O 1
ATOM 995 N N . ILE A 1 124 ? -0.678 1.488 -3.086 1.00 98.62 124 ILE A N 1
ATOM 996 C CA . ILE A 1 124 ? 0.676 1.511 -3.652 1.00 98.62 124 ILE A CA 1
ATOM 997 C C . ILE A 1 124 ? 1.124 2.948 -3.913 1.00 98.62 124 ILE A C 1
ATOM 999 O O . ILE A 1 124 ? 2.143 3.382 -3.389 1.00 98.62 124 ILE A O 1
ATOM 1003 N N . MET A 1 125 ? 0.351 3.706 -4.683 1.00 98.50 125 MET A N 1
ATOM 1004 C CA . MET A 1 125 ? 0.723 5.042 -5.131 1.00 98.50 125 MET A CA 1
ATOM 1005 C C . MET A 1 125 ? 0.795 6.034 -3.975 1.00 98.50 125 MET A C 1
ATOM 1007 O O . MET A 1 125 ? 1.788 6.746 -3.814 1.00 98.50 125 MET A O 1
ATOM 1011 N N . LYS A 1 126 ? -0.268 6.096 -3.162 1.00 98.38 126 LYS A N 1
ATOM 1012 C CA . LYS A 1 126 ? -0.378 7.119 -2.124 1.00 98.38 126 LYS A CA 1
ATOM 1013 C C . LYS A 1 126 ? 0.428 6.764 -0.885 1.00 98.38 126 LYS A C 1
ATOM 1015 O O . LYS A 1 126 ? 1.084 7.640 -0.319 1.00 98.38 126 LYS A O 1
ATOM 1020 N N . VAL A 1 127 ? 0.351 5.506 -0.453 1.00 98.38 127 VAL A N 1
ATOM 1021 C CA . VAL A 1 127 ? 0.956 5.073 0.808 1.00 98.38 127 VAL A CA 1
ATOM 1022 C C . VAL A 1 127 ? 2.376 4.587 0.562 1.00 98.38 127 VAL A C 1
ATOM 1024 O O . VAL A 1 127 ? 3.300 5.198 1.082 1.00 98.38 127 VAL A O 1
ATOM 1027 N N . LEU A 1 128 ? 2.582 3.558 -0.266 1.00 98.31 128 LEU A N 1
ATOM 1028 C CA . LEU A 1 128 ? 3.908 2.942 -0.425 1.00 98.31 128 LEU A CA 1
ATOM 1029 C C . LEU A 1 128 ? 4.901 3.791 -1.232 1.00 98.31 128 LEU A C 1
ATOM 1031 O O . LEU A 1 128 ? 6.075 3.808 -0.883 1.00 98.31 128 LEU A O 1
ATOM 1035 N N . GLN A 1 129 ? 4.458 4.483 -2.285 1.00 97.75 129 GLN A N 1
ATOM 1036 C CA . GLN A 1 129 ? 5.307 5.339 -3.1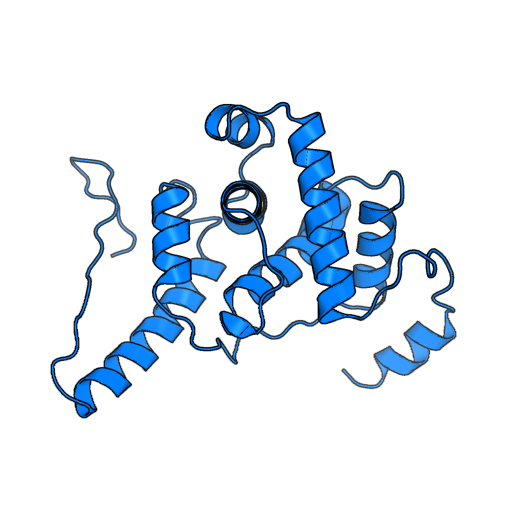32 1.00 97.75 129 GLN A CA 1
ATOM 1037 C C . GLN A 1 129 ? 5.332 6.805 -2.672 1.00 97.75 129 GLN A C 1
ATOM 1039 O O . GLN A 1 129 ? 6.137 7.598 -3.160 1.00 97.75 129 GLN A O 1
ATOM 1044 N N . GLY A 1 130 ? 4.452 7.194 -1.744 1.00 97.06 130 GLY A N 1
ATOM 1045 C CA . GLY A 1 130 ? 4.397 8.561 -1.223 1.00 97.06 130 GLY A CA 1
ATOM 1046 C C . GLY A 1 130 ? 4.059 9.619 -2.282 1.00 97.06 130 GLY A C 1
ATOM 1047 O O . GLY A 1 130 ? 4.538 10.752 -2.191 1.00 97.06 130 GLY A O 1
ATOM 1048 N N . ARG A 1 131 ? 3.266 9.275 -3.307 1.00 97.44 131 ARG A N 1
ATOM 1049 C CA . ARG A 1 131 ? 2.807 10.243 -4.317 1.00 97.44 131 ARG A CA 1
ATOM 1050 C C . ARG A 1 131 ? 1.841 11.270 -3.703 1.00 97.44 131 ARG A C 1
ATOM 1052 O O . ARG A 1 131 ? 1.154 11.027 -2.700 1.00 97.44 131 ARG A O 1
ATOM 1059 N N . SER A 1 132 ? 1.796 12.460 -4.283 1.00 97.44 132 SER A N 1
ATOM 1060 C CA . SER A 1 132 ? 0.841 13.511 -3.933 1.00 97.44 132 SER A CA 1
ATOM 1061 C C . SER A 1 132 ? -0.580 13.114 -4.342 1.00 97.44 132 SER A C 1
ATOM 1063 O O . SER A 1 132 ? -0.786 12.325 -5.258 1.00 97.44 132 SER A O 1
ATOM 1065 N N . TRP A 1 133 ? -1.594 13.691 -3.695 1.00 97.94 133 TRP A N 1
ATOM 1066 C CA . TRP A 1 133 ? -2.989 13.450 -4.087 1.00 97.94 133 TRP A CA 1
ATOM 1067 C C . TRP A 1 133 ? -3.285 13.859 -5.536 1.00 97.94 133 TRP A C 1
ATOM 1069 O O . TRP A 1 133 ? -4.181 13.288 -6.141 1.00 97.94 133 TRP A O 1
ATOM 1079 N N . GLY A 1 134 ? -2.550 14.837 -6.083 1.00 98.00 134 GLY A N 1
ATOM 1080 C CA . GLY A 1 134 ? -2.663 15.255 -7.484 1.00 98.00 134 GLY A CA 1
ATOM 1081 C C . GLY A 1 134 ? -2.209 14.176 -8.450 1.00 98.00 134 GLY A C 1
ATOM 1082 O O . GLY A 1 134 ? -3.009 13.761 -9.277 1.00 98.00 134 GLY A O 1
ATOM 1083 N N . GLU A 1 135 ? -0.991 13.667 -8.268 1.00 97.50 135 GLU A N 1
ATOM 1084 C CA . GLU A 1 135 ? -0.443 12.587 -9.101 1.00 97.50 135 GLU A CA 1
ATOM 1085 C C . GLU A 1 135 ? -1.346 11.342 -9.073 1.00 97.50 135 GLU A C 1
ATOM 1087 O O . GLU A 1 135 ? -1.573 10.709 -10.097 1.00 97.50 135 GLU A O 1
ATOM 1092 N N . VAL A 1 136 ? -1.904 10.993 -7.905 1.00 98.06 136 VAL A N 1
ATOM 1093 C CA . VAL A 1 136 ? -2.803 9.829 -7.799 1.00 98.06 136 VAL A CA 1
ATOM 1094 C C . VAL A 1 136 ? -4.168 10.083 -8.444 1.00 98.06 136 VAL A C 1
ATOM 1096 O O . VAL A 1 136 ? -4.734 9.174 -9.045 1.00 98.06 136 VAL A O 1
ATOM 1099 N N . ALA A 1 137 ? -4.705 11.299 -8.315 1.00 97.94 137 ALA A N 1
ATOM 1100 C CA . ALA A 1 137 ? -5.971 11.689 -8.937 1.00 97.94 137 ALA A CA 1
ATOM 1101 C C . ALA A 1 137 ? -5.899 11.643 -10.464 1.00 97.94 137 ALA A C 1
ATOM 1103 O O . ALA A 1 137 ? -6.828 11.154 -11.102 1.00 97.94 137 ALA A O 1
ATOM 1104 N N . GLU A 1 138 ? -4.788 12.125 -11.016 1.00 97.62 138 GLU A N 1
ATOM 1105 C CA . GLU A 1 138 ? -4.514 12.124 -12.449 1.00 97.62 138 GLU A CA 1
ATOM 1106 C C . GLU A 1 138 ? -4.388 10.698 -12.994 1.00 97.62 138 GLU A C 1
ATOM 1108 O O . GLU A 1 138 ? -5.129 10.330 -13.900 1.00 97.62 138 GLU A O 1
ATOM 1113 N N . GLU A 1 139 ? -3.543 9.855 -12.391 1.00 96.44 139 GLU A N 1
ATOM 1114 C CA . GLU A 1 139 ? -3.323 8.487 -12.887 1.00 96.44 139 GLU A CA 1
ATOM 1115 C C . GLU A 1 139 ? -4.574 7.598 -12.793 1.00 96.44 139 GLU A C 1
ATOM 1117 O O . GLU A 1 139 ? -4.823 6.755 -13.653 1.00 96.44 139 GLU A O 1
ATOM 1122 N N . LEU A 1 140 ? -5.359 7.740 -11.719 1.00 96.31 140 LEU A N 1
ATOM 1123 C CA . LEU A 1 140 ? -6.547 6.908 -11.508 1.00 96.31 140 LEU A CA 1
ATOM 1124 C C . LEU A 1 140 ? -7.803 7.460 -12.188 1.00 96.31 140 LEU A C 1
ATOM 1126 O O . LEU A 1 140 ? -8.834 6.779 -12.139 1.00 96.31 140 LEU A O 1
ATOM 1130 N N . ASP A 1 141 ? -7.719 8.653 -12.787 1.00 96.56 141 ASP A N 1
ATOM 1131 C CA . ASP A 1 141 ? -8.838 9.418 -13.344 1.00 96.56 141 ASP A CA 1
ATOM 1132 C C . ASP A 1 141 ? -9.992 9.569 -12.332 1.00 96.56 141 ASP A C 1
ATOM 1134 O O . ASP A 1 141 ? -11.143 9.178 -12.546 1.00 96.56 141 ASP A O 1
ATOM 1138 N N . VAL A 1 142 ? -9.655 10.047 -11.127 1.00 96.50 142 VAL A N 1
ATOM 1139 C CA . VAL A 1 142 ? -10.595 10.210 -10.006 1.00 96.50 142 VAL A CA 1
ATOM 1140 C C . VAL A 1 142 ? -10.296 11.498 -9.245 1.00 96.50 142 VAL A C 1
ATOM 1142 O O . VAL A 1 142 ? -9.150 11.829 -8.967 1.00 96.50 142 VAL A O 1
ATOM 1145 N N . ARG A 1 143 ? -11.341 12.211 -8.808 1.00 96.88 143 ARG A N 1
ATOM 1146 C CA . ARG A 1 143 ? -11.196 13.429 -7.992 1.00 96.88 143 ARG A CA 1
ATOM 1147 C C . ARG A 1 143 ? -10.479 13.169 -6.658 1.00 96.88 143 ARG A C 1
ATOM 1149 O O . ARG A 1 143 ? -10.720 12.158 -5.993 1.00 96.88 143 ARG A O 1
ATOM 1156 N N . LYS A 1 144 ? -9.667 14.133 -6.209 1.00 96.44 144 LYS A N 1
ATOM 1157 C CA . LYS A 1 144 ? -8.875 14.059 -4.962 1.00 96.44 144 LYS A CA 1
ATOM 1158 C C . LYS A 1 144 ? -9.729 13.782 -3.723 1.00 96.44 144 LYS A C 1
ATOM 1160 O O . LYS A 1 144 ? -9.339 12.992 -2.862 1.00 96.44 144 LYS A O 1
ATOM 1165 N N . GLU A 1 145 ? -10.902 14.402 -3.637 1.00 95.12 145 GLU A N 1
ATOM 1166 C CA . GLU A 1 145 ? -11.831 14.252 -2.512 1.00 95.12 145 GLU A CA 1
ATOM 1167 C C . GLU A 1 145 ? -12.365 12.818 -2.448 1.00 95.12 145 GLU A C 1
ATOM 1169 O O . GLU A 1 145 ? -12.448 12.219 -1.374 1.00 95.12 145 GLU A O 1
ATOM 1174 N N . THR A 1 146 ? -12.660 12.237 -3.616 1.00 96.62 146 THR A N 1
ATOM 1175 C CA . THR A 1 146 ? -13.073 10.839 -3.738 1.00 96.62 146 THR A CA 1
ATOM 1176 C C . THR A 1 146 ? -11.944 9.910 -3.305 1.00 96.62 146 THR A C 1
ATOM 1178 O O . THR A 1 146 ? -12.183 9.053 -2.462 1.00 96.62 146 THR A O 1
ATOM 1181 N N . LEU A 1 147 ? -10.707 10.111 -3.772 1.00 97.38 147 LEU A N 1
ATOM 1182 C CA . LEU A 1 147 ? -9.564 9.294 -3.339 1.00 97.38 147 LEU A CA 1
ATOM 1183 C C . LEU A 1 147 ? -9.308 9.373 -1.830 1.00 97.38 147 LEU A C 1
ATOM 1185 O O . LEU A 1 147 ? -9.039 8.355 -1.196 1.00 97.38 147 LEU A O 1
ATOM 1189 N N . THR A 1 148 ? -9.430 10.563 -1.241 1.00 96.31 148 THR A N 1
ATOM 1190 C CA . THR A 1 148 ? -9.268 10.752 0.208 1.00 96.31 148 THR A CA 1
ATOM 1191 C C . THR A 1 148 ? -10.350 9.998 0.987 1.00 96.31 148 THR A C 1
ATOM 1193 O O . THR A 1 148 ? -10.052 9.360 1.998 1.00 96.31 148 THR A O 1
ATOM 1196 N N . SER A 1 149 ? -11.600 10.033 0.512 1.00 96.44 149 SER A N 1
ATOM 1197 C CA . SER A 1 149 ? -12.707 9.265 1.097 1.00 96.44 149 SER A CA 1
ATOM 1198 C C . SER A 1 149 ? -12.496 7.756 0.950 1.00 96.44 149 SER A C 1
ATOM 1200 O O . SER A 1 149 ? -12.674 7.011 1.912 1.00 96.44 149 SER A O 1
ATOM 1202 N N . GLU A 1 150 ? -12.066 7.297 -0.226 1.00 97.56 150 GLU A N 1
ATOM 1203 C CA . GLU A 1 150 ? -11.785 5.884 -0.476 1.00 97.56 150 GLU A CA 1
ATOM 1204 C C . GLU A 1 150 ? -10.628 5.375 0.390 1.00 97.56 150 GLU A C 1
ATOM 1206 O O . GLU A 1 150 ? -10.748 4.298 0.971 1.00 97.56 150 GLU A O 1
ATOM 1211 N N . LEU A 1 151 ? -9.554 6.155 0.577 1.00 98.12 151 LEU A N 1
ATOM 1212 C CA . LEU A 1 151 ? -8.464 5.756 1.469 1.00 98.12 151 LEU A CA 1
ATOM 1213 C C . LEU A 1 151 ? -8.951 5.585 2.913 1.00 98.12 151 LEU A C 1
ATOM 1215 O O . LEU A 1 151 ? -8.622 4.578 3.533 1.00 98.12 151 LEU A O 1
ATOM 1219 N N . ARG A 1 152 ? -9.803 6.490 3.422 1.00 96.88 152 ARG A N 1
ATOM 1220 C CA . ARG A 1 152 ? -10.427 6.342 4.753 1.00 96.88 152 ARG A CA 1
ATOM 1221 C C . ARG A 1 152 ? -11.225 5.045 4.868 1.00 96.88 152 ARG A C 1
ATOM 1223 O O . ARG A 1 152 ? -11.078 4.330 5.855 1.00 96.88 152 ARG A O 1
ATOM 1230 N N . LYS A 1 153 ? -12.036 4.712 3.857 1.00 96.06 153 LYS A N 1
ATOM 1231 C CA . LYS A 1 153 ? -12.819 3.463 3.831 1.00 96.06 153 LYS A CA 1
ATOM 1232 C C . LYS A 1 153 ? -11.921 2.228 3.819 1.00 96.06 153 LYS A C 1
ATOM 1234 O O . LYS A 1 153 ? -12.199 1.271 4.537 1.00 96.06 153 LYS A O 1
ATOM 1239 N N . ILE A 1 154 ? -10.841 2.248 3.034 1.00 97.81 154 ILE A N 1
ATOM 1240 C CA . ILE A 1 154 ? -9.853 1.162 3.016 1.00 97.81 154 ILE A CA 1
ATOM 1241 C C . ILE A 1 154 ? -9.224 1.022 4.402 1.00 97.81 154 ILE A C 1
ATOM 1243 O O . ILE A 1 154 ? -9.217 -0.075 4.949 1.00 97.81 154 ILE A O 1
ATOM 1247 N N . THR A 1 155 ? -8.739 2.117 4.995 1.00 97.12 155 THR A N 1
ATOM 1248 C CA . THR A 1 155 ? -8.125 2.103 6.328 1.00 97.12 155 THR A CA 1
ATOM 1249 C C . THR A 1 155 ? -9.080 1.549 7.383 1.00 97.12 155 THR A C 1
ATOM 1251 O O . THR A 1 155 ? -8.678 0.673 8.146 1.00 97.12 155 THR A O 1
ATOM 1254 N N . LEU A 1 156 ? -10.346 1.981 7.386 1.00 94.75 156 LEU A N 1
ATOM 1255 C CA . LEU A 1 156 ? -11.364 1.457 8.298 1.00 94.75 156 LEU A CA 1
ATOM 1256 C C . LEU A 1 156 ? -11.547 -0.050 8.120 1.00 94.75 156 LEU A C 1
ATOM 1258 O O . LEU A 1 156 ? -11.523 -0.790 9.097 1.00 94.75 156 LEU A O 1
ATOM 1262 N N . ARG A 1 157 ? -11.643 -0.515 6.873 1.00 95.38 157 ARG A N 1
ATOM 1263 C CA . ARG A 1 157 ? -11.778 -1.939 6.570 1.00 95.38 157 ARG A CA 1
ATOM 1264 C C . ARG A 1 157 ? -10.577 -2.758 7.043 1.00 95.38 157 ARG A C 1
ATOM 1266 O O . ARG A 1 157 ? -10.760 -3.867 7.536 1.00 95.38 157 ARG A O 1
ATOM 1273 N N . LEU A 1 158 ? -9.356 -2.238 6.895 1.00 95.06 158 LEU A N 1
ATOM 1274 C CA . LEU A 1 158 ? -8.151 -2.900 7.408 1.00 95.06 158 LEU A CA 1
ATOM 1275 C C . LEU A 1 158 ? -8.164 -2.960 8.945 1.00 95.06 158 LEU A C 1
ATOM 1277 O O . LEU A 1 158 ? -7.809 -3.987 9.514 1.00 95.06 158 LEU A O 1
ATOM 1281 N N . LEU A 1 159 ? -8.604 -1.895 9.622 1.00 92.50 159 LEU A N 1
ATOM 1282 C CA . LEU A 1 159 ? -8.736 -1.867 11.085 1.00 92.50 159 LEU A CA 1
ATOM 1283 C C . LEU A 1 159 ? -9.803 -2.833 11.602 1.00 92.50 159 LEU A C 1
ATOM 1285 O O . LEU A 1 159 ? -9.560 -3.553 12.568 1.00 92.50 159 LEU A O 1
ATOM 1289 N N . GLU A 1 160 ? -10.975 -2.854 10.970 1.00 90.38 160 GLU A N 1
ATOM 1290 C CA . GLU A 1 160 ? -12.056 -3.791 11.285 1.00 90.38 160 GLU A CA 1
ATOM 1291 C C . GLU A 1 160 ? -11.570 -5.232 11.155 1.00 90.38 160 GLU A C 1
ATOM 1293 O O . GLU A 1 160 ? -11.793 -6.047 12.046 1.00 90.38 160 GLU A O 1
ATOM 1298 N N . TYR A 1 161 ? -10.864 -5.528 10.064 1.00 91.94 161 TYR A N 1
ATOM 1299 C CA . TYR A 1 161 ? -10.416 -6.875 9.757 1.00 91.94 161 TYR A CA 1
ATOM 1300 C C . TYR A 1 161 ? -9.269 -7.348 10.666 1.00 91.94 161 TYR A C 1
ATOM 1302 O O . TYR A 1 161 ? -9.329 -8.462 11.177 1.00 91.94 161 TYR A O 1
ATOM 1310 N N . TYR A 1 162 ? -8.246 -6.519 10.910 1.00 89.75 162 TYR A N 1
ATOM 1311 C CA . TYR A 1 162 ? -7.066 -6.939 11.683 1.00 89.75 162 TYR A CA 1
ATOM 1312 C C . TYR A 1 162 ? -7.159 -6.684 13.191 1.00 89.75 162 TYR A C 1
ATOM 1314 O O . TYR A 1 162 ? -6.536 -7.401 13.968 1.00 89.75 162 TYR A O 1
ATOM 1322 N N . TYR A 1 163 ? -7.907 -5.665 13.619 1.00 86.06 163 TYR A N 1
ATOM 1323 C CA . TYR A 1 163 ? -8.008 -5.264 15.029 1.00 86.06 163 TYR A CA 1
ATOM 1324 C C . TYR A 1 163 ? -9.424 -5.404 15.598 1.00 86.06 163 TYR A C 1
ATOM 1326 O O . TYR A 1 163 ? -9.644 -5.078 16.764 1.00 86.06 163 TYR A O 1
ATOM 1334 N N . GLY A 1 164 ? -10.402 -5.850 14.800 1.00 80.94 164 GLY A N 1
ATOM 1335 C CA . GLY A 1 164 ? -11.788 -5.993 15.250 1.00 80.94 164 GLY A CA 1
ATOM 1336 C C . GLY A 1 164 ? -12.445 -4.666 15.643 1.00 80.94 164 GLY A C 1
ATOM 1337 O O . GLY A 1 164 ? -13.435 -4.666 16.376 1.00 80.94 164 GLY A O 1
ATOM 1338 N N . VAL A 1 165 ? -11.893 -3.530 15.201 1.00 69.94 165 VAL A N 1
ATOM 1339 C CA . VAL A 1 165 ? -12.393 -2.197 15.554 1.00 69.94 165 VAL A CA 1
ATOM 1340 C C . VAL A 1 165 ? -13.765 -2.002 14.925 1.00 69.94 165 VAL A C 1
ATOM 1342 O O . VAL A 1 165 ? -13.857 -1.748 13.735 1.00 69.94 165 VAL A O 1
ATOM 1345 N N . LYS A 1 166 ? -14.839 -2.090 15.714 1.00 59.94 166 LYS A N 1
ATOM 1346 C CA . LYS A 1 166 ? -16.190 -1.763 15.241 1.00 59.94 166 LYS A CA 1
ATOM 1347 C C . LYS A 1 166 ? -16.394 -0.246 15.233 1.00 59.94 166 LYS A C 1
ATOM 1349 O O . LYS A 1 166 ? -15.908 0.459 16.117 1.00 59.94 166 LYS A O 1
ATOM 1354 N N . THR A 1 167 ? -17.187 0.241 14.281 1.00 52.94 167 THR A N 1
ATOM 1355 C CA . THR A 1 167 ? -17.594 1.650 14.083 1.00 52.94 167 THR A CA 1
ATOM 1356 C C . THR A 1 167 ? -18.145 2.366 15.328 1.00 52.94 167 THR A C 1
ATOM 1358 O O . THR A 1 167 ? -18.214 3.590 15.338 1.00 52.94 167 THR A O 1
ATOM 1361 N N . LEU A 1 168 ? -18.507 1.634 16.387 1.00 45.31 168 LEU A N 1
ATOM 1362 C CA . LEU A 1 168 ? -19.134 2.154 17.608 1.00 45.31 168 LEU A CA 1
ATOM 1363 C C . LEU A 1 168 ? -18.153 2.493 18.752 1.00 45.31 168 LEU A C 1
ATOM 1365 O O . LEU A 1 168 ? -18.589 3.018 19.772 1.00 45.31 168 LEU A O 1
ATOM 1369 N N . ASP A 1 169 ? -16.848 2.237 18.601 1.00 51.91 169 ASP A N 1
ATOM 1370 C CA . ASP A 1 169 ? -15.849 2.375 19.683 1.00 51.91 169 ASP A CA 1
ATOM 1371 C C . ASP A 1 169 ? -15.009 3.669 19.614 1.00 51.91 169 ASP A C 1
ATOM 1373 O O . ASP A 1 169 ? -13.828 3.709 19.992 1.00 51.91 169 ASP A O 1
ATOM 1377 N N . VAL A 1 170 ? -15.601 4.745 19.094 1.00 44.78 170 VAL A N 1
ATOM 1378 C CA . VAL A 1 170 ? -14.936 6.051 18.976 1.00 44.78 170 VAL A CA 1
ATOM 1379 C C . VAL A 1 170 ? -14.951 6.753 20.336 1.00 44.78 170 VAL A C 1
ATOM 1381 O O . VAL A 1 170 ? -16.012 7.094 20.853 1.00 44.78 170 VAL A O 1
ATOM 1384 N N . GLY A 1 171 ? -13.769 6.963 20.927 1.00 48.84 171 GLY A N 1
ATOM 1385 C CA . GLY A 1 171 ? -13.590 7.856 22.082 1.00 48.84 171 GLY A CA 1
ATOM 1386 C C . GLY A 1 171 ? -13.517 7.222 23.479 1.00 48.84 171 GLY A C 1
ATOM 1387 O O . GLY A 1 171 ? -13.675 7.941 24.463 1.00 48.84 171 GLY A O 1
ATOM 1388 N N . LYS A 1 172 ? -13.276 5.907 23.624 1.00 45.44 172 LYS A N 1
ATOM 1389 C CA . LYS A 1 172 ? -13.188 5.245 24.951 1.00 45.44 172 LYS A CA 1
ATOM 1390 C C . LYS A 1 172 ? -11.934 4.397 25.198 1.00 45.44 172 LYS A C 1
ATOM 1392 O O . LYS A 1 172 ? -11.991 3.416 25.938 1.00 45.44 172 LYS A O 1
ATOM 1397 N N . LEU A 1 173 ? -10.772 4.774 24.670 1.00 51.88 173 LEU A N 1
ATOM 1398 C CA . LEU A 1 173 ? -9.524 4.226 25.215 1.00 51.88 173 LEU A CA 1
ATOM 1399 C C . LEU A 1 173 ? -9.212 4.954 26.530 1.00 51.88 173 LEU A C 1
ATOM 1401 O O . LEU A 1 173 ? -8.649 6.043 26.539 1.00 51.88 173 LEU A O 1
ATOM 1405 N N . LYS A 1 174 ? -9.652 4.374 27.654 1.00 57.94 174 LYS A N 1
ATOM 1406 C CA . LYS A 1 174 ? -9.327 4.882 28.996 1.00 57.94 174 LYS A CA 1
ATOM 1407 C C . LYS A 1 174 ? -7.814 4.837 29.215 1.00 57.94 174 LYS A C 1
ATOM 1409 O O . LYS A 1 174 ? -7.157 3.924 28.721 1.00 57.94 174 LYS A O 1
ATOM 1414 N N . ILE A 1 175 ? -7.283 5.763 30.016 1.00 57.44 175 ILE A N 1
ATOM 1415 C CA . ILE A 1 175 ? -5.868 5.796 30.441 1.00 57.44 175 ILE A CA 1
ATOM 1416 C C . ILE A 1 175 ? -5.398 4.405 30.915 1.00 57.44 175 ILE A C 1
ATOM 1418 O O . ILE A 1 175 ? -4.321 3.951 30.543 1.00 57.44 175 ILE A O 1
ATOM 1422 N N . ASP A 1 176 ? -6.259 3.660 31.611 1.00 55.19 176 ASP A N 1
ATOM 1423 C CA . ASP A 1 176 ? -5.974 2.301 32.093 1.00 55.19 176 ASP A CA 1
ATOM 1424 C C . ASP A 1 176 ? -5.702 1.262 30.991 1.00 55.19 176 ASP A C 1
ATOM 1426 O O . ASP A 1 176 ? -5.089 0.231 31.264 1.00 55.19 176 ASP A O 1
ATOM 1430 N N . TYR A 1 177 ? -6.191 1.473 29.763 1.00 59.56 177 TYR A N 1
ATOM 1431 C CA . TYR A 1 177 ? -5.862 0.623 28.613 1.00 59.56 177 TYR A CA 1
ATOM 1432 C C . TYR A 1 177 ? -4.422 0.867 28.155 1.00 59.56 177 TYR A C 1
ATOM 1434 O O . TYR A 1 177 ? -3.710 -0.079 27.819 1.00 59.56 177 TYR A O 1
ATOM 1442 N N . TYR A 1 178 ? -3.986 2.128 28.175 1.00 56.19 178 TYR A N 1
ATOM 1443 C CA . TYR A 1 178 ? -2.614 2.502 27.844 1.00 56.19 178 TYR A CA 1
ATOM 1444 C C . TYR A 1 178 ? -1.638 1.947 28.883 1.00 56.19 178 TYR A C 1
ATOM 1446 O O . TYR A 1 178 ? -0.667 1.305 28.500 1.00 56.19 178 TYR A O 1
ATOM 1454 N N . LEU A 1 179 ? -1.949 2.099 30.176 1.00 57.53 179 LEU A N 1
ATOM 1455 C CA . LEU A 1 179 ? -1.104 1.624 31.279 1.00 57.53 179 LEU A CA 1
ATOM 1456 C C . LEU A 1 179 ? -0.955 0.093 31.325 1.00 57.53 179 LEU A C 1
ATOM 1458 O O . LEU A 1 179 ? 0.096 -0.409 31.716 1.00 57.53 179 LEU A O 1
ATOM 1462 N N . ARG A 1 180 ? -1.987 -0.658 30.914 1.00 57.28 180 ARG A N 1
ATOM 1463 C CA . ARG A 1 180 ? -1.950 -2.131 30.881 1.00 57.28 180 ARG A CA 1
ATOM 1464 C C . ARG A 1 180 ? -1.148 -2.690 29.709 1.00 57.28 180 ARG A C 1
ATOM 1466 O O . ARG A 1 180 ? -0.444 -3.675 29.883 1.00 57.28 180 ARG A O 1
ATOM 1473 N N . ASN A 1 181 ? -1.236 -2.066 28.536 1.00 51.84 181 ASN A N 1
ATOM 1474 C CA . ASN A 1 181 ? -0.579 -2.564 27.323 1.00 51.84 181 ASN A CA 1
ATOM 1475 C C . ASN A 1 181 ? 0.834 -1.996 27.107 1.00 51.84 181 ASN A C 1
ATOM 1477 O O . ASN A 1 181 ? 1.540 -2.451 26.214 1.00 51.84 181 ASN A O 1
ATOM 1481 N N . SER A 1 182 ? 1.274 -1.029 27.918 1.00 51.88 182 SER A N 1
ATOM 1482 C CA . SER A 1 182 ? 2.654 -0.525 27.913 1.00 51.88 182 SER A CA 1
ATOM 1483 C C . SER A 1 182 ? 3.645 -1.409 28.679 1.00 51.88 182 SER A C 1
ATOM 1485 O O . SER A 1 182 ? 4.843 -1.182 28.577 1.00 51.88 182 SER A O 1
ATOM 1487 N N . GLN A 1 183 ? 3.174 -2.391 29.458 1.00 42.91 183 GLN A N 1
ATOM 1488 C CA . GLN A 1 183 ? 4.032 -3.290 30.251 1.00 42.91 183 GLN A CA 1
ATOM 1489 C C . GLN A 1 183 ? 4.369 -4.615 29.543 1.00 42.91 183 GLN A C 1
ATOM 1491 O O . GLN A 1 183 ? 4.994 -5.486 30.139 1.00 42.91 183 GLN A O 1
ATOM 1496 N N . SER A 1 184 ? 3.948 -4.791 28.288 1.00 40.69 184 SER A N 1
ATOM 1497 C CA . SER A 1 184 ? 4.132 -6.038 27.523 1.00 40.69 184 SER A CA 1
ATOM 1498 C C . SER A 1 184 ? 4.944 -5.855 26.235 1.00 40.69 184 SER A C 1
ATOM 1500 O O . SER A 1 184 ? 4.902 -6.731 25.372 1.00 40.69 184 SER A O 1
ATOM 1502 N N . ALA A 1 185 ? 5.636 -4.720 26.093 1.00 35.56 185 ALA A N 1
ATOM 1503 C CA . ALA A 1 185 ? 6.521 -4.409 24.970 1.00 35.56 185 ALA A CA 1
ATOM 1504 C C . ALA A 1 185 ? 7.991 -4.607 25.356 1.00 35.56 185 ALA A C 1
ATOM 1506 O O . ALA A 1 185 ? 8.345 -4.223 26.495 1.00 35.56 185 ALA A O 1
#